Protein AF-A0A3D8RHS1-F1 (afdb_monomer_lite)

pLDDT: mean 79.88, std 16.19, range [34.06, 96.88]

Sequence (192 aa):
MELNKHQKLLYRKAIADPSSITPSERSQILDRLPLEEEDRLCRAKVGLSKQDLIAKTIASPNELSEDEVHIIRHGAASDRSDRVAYGLRLQKSIAFLNMPDTDRSLLRRAQQSIQSVSELQAQSLVEEPLEASIRKREQRHAIIQEAITSPCPRWLQELLDAKQPWWGFVCFCAVYTKTEVSLASFSPYPGY

Radius of gyration: 22.7 Å; chains: 1; bounding box: 62×39×60 Å

Foldseek 3Di:
DEDDPVRLVLLVCLLVPVPPQDQVSLCVLVVHDRQVVLQVLCCVPPVGGPVVLLVCCLVPVPPDDPLSLCCLQPTSPQDPPPPVSVVVVVVVVVVLVVYDPVRNVSSVSSNVSNDDPSSVSSNVSSPDDVVVVVVVVVVVVVVVVCVVPDDDPVVVVVVVVVPDPDDDDDDDDPDDDVDDDDDDDDDDDDDD

Structure (mmCIF, N/CA/C/O backbone):
data_AF-A0A3D8RHS1-F1
#
_entry.id   AF-A0A3D8RHS1-F1
#
loop_
_atom_site.group_PDB
_atom_site.id
_atom_site.type_symbol
_atom_site.label_atom_id
_atom_site.label_alt_id
_atom_site.label_comp_id
_atom_site.label_asym_id
_atom_site.label_entity_id
_atom_site.label_seq_id
_atom_site.pdbx_PDB_ins_code
_atom_site.Cartn_x
_atom_site.Cartn_y
_atom_site.Cartn_z
_atom_site.occupancy
_atom_site.B_iso_or_equiv
_atom_site.auth_seq_id
_atom_site.auth_comp_id
_atom_site.auth_asym_id
_atom_site.auth_atom_id
_atom_site.pdbx_PDB_model_num
ATOM 1 N N . MET A 1 1 ? -15.255 -13.460 -5.025 1.00 67.00 1 MET A N 1
ATOM 2 C CA . MET A 1 1 ? -14.731 -13.965 -3.733 1.00 67.00 1 MET A CA 1
ATOM 3 C C . MET A 1 1 ? -15.547 -13.317 -2.632 1.00 67.00 1 MET A C 1
ATOM 5 O O . MET A 1 1 ? -15.643 -12.099 -2.634 1.00 67.00 1 MET A O 1
ATOM 9 N N . GLU A 1 2 ? -16.166 -14.091 -1.746 1.00 81.62 2 GLU A N 1
ATOM 10 C CA . GLU A 1 2 ? -16.956 -13.551 -0.630 1.00 81.62 2 GLU A CA 1
ATOM 11 C C . GLU A 1 2 ? -16.141 -13.556 0.663 1.00 81.62 2 GLU A C 1
ATOM 13 O O . GLU A 1 2 ? -15.267 -14.407 0.845 1.00 81.62 2 GLU A O 1
ATOM 18 N N . LEU A 1 3 ? -16.425 -12.619 1.568 1.00 86.19 3 LEU A N 1
ATOM 19 C CA . LEU A 1 3 ? -15.801 -12.618 2.887 1.00 86.19 3 LEU A CA 1
ATOM 20 C C . LEU A 1 3 ? -16.326 -13.797 3.710 1.00 86.19 3 LEU A C 1
ATOM 22 O O . LEU A 1 3 ? -17.530 -14.062 3.770 1.00 86.19 3 LEU A O 1
ATOM 26 N N . ASN A 1 4 ? -15.427 -14.482 4.408 1.00 91.12 4 ASN A N 1
ATOM 27 C CA . ASN A 1 4 ? -15.828 -15.547 5.316 1.00 91.12 4 ASN A CA 1
ATOM 28 C C . ASN A 1 4 ? -16.502 -14.974 6.585 1.00 91.12 4 ASN A C 1
ATOM 30 O O . ASN A 1 4 ? -16.429 -13.778 6.883 1.00 91.12 4 ASN A O 1
ATOM 34 N N . LYS A 1 5 ? -17.173 -15.837 7.362 1.00 92.75 5 LYS A N 1
ATOM 35 C CA . LYS A 1 5 ? -17.911 -15.416 8.570 1.00 92.75 5 LYS A CA 1
ATOM 36 C C . LYS A 1 5 ? -17.020 -14.696 9.590 1.00 92.75 5 LYS A C 1
ATOM 38 O O . LYS A 1 5 ? -17.457 -13.712 10.179 1.00 92.75 5 LYS A O 1
ATOM 43 N N . HIS A 1 6 ? -15.781 -15.155 9.763 1.00 92.81 6 HIS A N 1
ATOM 44 C CA . HIS A 1 6 ? -14.829 -14.561 10.701 1.00 92.81 6 HIS A CA 1
ATOM 45 C C . HIS A 1 6 ? -14.412 -13.146 10.272 1.00 92.81 6 HIS A C 1
ATOM 47 O O . HIS A 1 6 ? -14.438 -12.224 11.080 1.00 92.81 6 HIS A O 1
ATOM 53 N N . GLN A 1 7 ? -14.107 -12.943 8.988 1.00 92.31 7 GLN A N 1
ATOM 54 C CA . GLN A 1 7 ? -13.786 -11.634 8.414 1.00 92.31 7 GLN A CA 1
ATOM 55 C C . GLN A 1 7 ? -14.956 -10.660 8.572 1.00 92.31 7 GLN A C 1
ATOM 57 O O . GLN A 1 7 ? -14.764 -9.532 9.014 1.00 92.31 7 GLN A O 1
ATOM 62 N N . LYS A 1 8 ? -16.188 -11.109 8.295 1.00 93.94 8 LYS A N 1
ATOM 63 C CA . LYS A 1 8 ? -17.392 -10.282 8.476 1.00 93.94 8 LYS A CA 1
ATOM 64 C C . LYS A 1 8 ? -17.593 -9.859 9.932 1.00 93.94 8 LYS A C 1
ATOM 66 O O . LYS A 1 8 ? -17.978 -8.718 10.177 1.00 93.94 8 LYS A O 1
ATOM 71 N N . LEU A 1 9 ? -17.347 -10.756 10.890 1.00 95.19 9 LEU A N 1
ATOM 72 C CA . LEU A 1 9 ? -17.422 -10.440 12.320 1.00 95.19 9 LEU A CA 1
ATOM 73 C C . LEU A 1 9 ? -16.349 -9.431 12.727 1.00 95.19 9 LEU A C 1
ATOM 75 O O . LEU A 1 9 ? -16.678 -8.430 13.358 1.00 95.19 9 LEU A O 1
ATOM 79 N N . LEU A 1 10 ? -15.104 -9.648 12.303 1.00 95.81 10 LEU A N 1
ATOM 80 C CA . LEU A 1 10 ? -13.994 -8.743 12.583 1.00 95.81 10 LEU A CA 1
ATOM 81 C C . LEU A 1 10 ? -14.250 -7.334 12.028 1.00 95.81 10 LEU A C 1
ATOM 83 O O . LEU A 1 10 ? -14.060 -6.345 12.730 1.00 95.81 10 LEU A O 1
ATOM 87 N N . TYR A 1 11 ? -14.747 -7.226 10.796 1.00 96.06 11 TYR A N 1
ATOM 88 C CA . TYR A 1 11 ? -15.046 -5.930 10.182 1.00 96.06 11 TYR A CA 1
ATOM 89 C C . TYR A 1 11 ? -16.210 -5.219 10.872 1.00 96.06 11 TYR A C 1
ATOM 91 O O . TYR A 1 11 ? -16.159 -4.011 11.076 1.00 96.06 11 TYR A O 1
ATOM 99 N N . ARG A 1 12 ? -17.242 -5.955 11.300 1.00 96.56 12 ARG A N 1
ATOM 100 C CA . ARG A 1 12 ? -18.329 -5.378 12.104 1.00 96.56 12 ARG A CA 1
ATOM 101 C C . ARG A 1 12 ? -17.846 -4.908 13.473 1.00 96.56 12 ARG A C 1
ATOM 103 O O . ARG A 1 12 ? -18.247 -3.826 13.886 1.00 96.56 12 ARG A O 1
ATOM 110 N N . LYS A 1 13 ? -16.973 -5.676 14.136 1.00 96.50 13 LYS A N 1
ATOM 111 C CA . LYS A 1 13 ? -16.324 -5.279 15.396 1.00 96.50 13 LYS A CA 1
ATOM 112 C C . LYS A 1 13 ? -15.563 -3.966 15.212 1.00 96.50 13 LYS A C 1
ATOM 114 O O . LYS A 1 13 ? -15.793 -3.033 15.966 1.00 96.50 13 LYS A O 1
ATOM 119 N N . ALA A 1 14 ? -14.751 -3.867 14.160 1.00 96.31 14 ALA A N 1
ATOM 120 C CA . ALA A 1 14 ? -13.962 -2.674 13.859 1.00 96.31 14 ALA A CA 1
ATOM 121 C C . ALA A 1 14 ? -14.812 -1.424 13.599 1.00 96.31 14 ALA A C 1
ATOM 123 O O . ALA A 1 14 ? -14.396 -0.325 13.937 1.00 96.31 14 ALA A O 1
ATOM 124 N N . ILE A 1 15 ? -16.001 -1.590 13.015 1.00 96.31 15 ILE A N 1
ATOM 125 C CA . ILE A 1 15 ? -16.945 -0.488 12.790 1.00 96.31 15 ILE A CA 1
ATOM 126 C C . ILE A 1 15 ? -17.657 -0.085 14.088 1.00 96.31 15 ILE A C 1
ATOM 128 O O . ILE A 1 15 ? -17.894 1.099 14.305 1.00 96.31 15 ILE A O 1
ATOM 132 N N . ALA A 1 16 ? -18.050 -1.059 14.913 1.00 96.88 16 ALA A N 1
ATOM 133 C CA . ALA A 1 16 ? -18.836 -0.817 16.120 1.00 96.88 16 ALA A CA 1
ATOM 134 C C . ALA A 1 16 ? -17.994 -0.250 17.270 1.00 96.88 16 ALA A C 1
ATOM 136 O O . ALA A 1 16 ? -18.446 0.653 17.968 1.00 96.88 16 ALA A O 1
ATOM 137 N N . ASP A 1 17 ? -16.785 -0.777 17.454 1.00 95.75 17 ASP A N 1
ATOM 138 C CA . ASP A 1 17 ? -15.854 -0.354 18.496 1.00 95.75 17 ASP A CA 1
ATOM 139 C C . ASP A 1 17 ? -14.405 -0.442 17.981 1.00 95.75 17 ASP A C 1
ATOM 141 O O . ASP A 1 17 ? -13.715 -1.446 18.207 1.00 95.75 17 ASP A O 1
ATOM 145 N N . PRO A 1 18 ? -13.927 0.600 17.274 1.00 93.31 18 PRO A N 1
ATOM 146 C CA . PRO A 1 18 ? -12.571 0.634 16.730 1.00 93.31 18 PRO A CA 1
ATOM 147 C C . PRO A 1 18 ? -11.484 0.509 17.804 1.00 93.31 18 PRO A C 1
ATOM 149 O O . PRO A 1 18 ? -10.419 -0.042 17.536 1.00 93.31 18 PRO A O 1
ATOM 152 N N . SER A 1 19 ? -11.752 0.985 19.024 1.00 92.31 19 SER A N 1
ATOM 153 C CA . SER A 1 19 ? -10.804 0.962 20.143 1.00 92.31 19 SER A CA 1
ATOM 154 C C . SER A 1 19 ? -10.577 -0.450 20.696 1.00 92.31 19 SER A C 1
ATOM 156 O O . SER A 1 19 ? -9.534 -0.714 21.288 1.00 92.31 19 SER A O 1
ATOM 158 N N . SER A 1 20 ? -11.519 -1.374 20.473 1.00 93.69 20 SER A N 1
ATOM 159 C CA . SER A 1 20 ? -11.394 -2.792 20.856 1.00 93.69 20 SER A CA 1
ATOM 160 C C . SER A 1 20 ? -10.534 -3.637 19.907 1.00 93.69 20 SER A C 1
ATOM 162 O O . SER A 1 20 ? -10.339 -4.838 20.140 1.00 93.69 20 SER A O 1
ATOM 164 N N . ILE A 1 21 ? -10.070 -3.050 18.801 1.00 95.69 21 ILE A N 1
ATOM 165 C CA . ILE A 1 21 ? -9.275 -3.739 17.787 1.00 95.69 21 ILE A CA 1
ATOM 166 C C . ILE A 1 21 ? -7.818 -3.817 18.233 1.00 95.69 21 ILE A C 1
ATOM 168 O O . ILE A 1 21 ? -7.148 -2.812 18.460 1.00 95.69 21 ILE A O 1
ATOM 172 N N . THR A 1 22 ? -7.307 -5.041 18.316 1.00 93.69 22 THR A N 1
ATOM 173 C CA . THR A 1 22 ? -5.902 -5.300 18.639 1.00 93.69 22 THR A CA 1
ATOM 174 C C . THR A 1 22 ? -4.978 -4.918 17.473 1.00 93.69 22 THR A C 1
ATOM 176 O O . THR A 1 22 ? -5.409 -4.895 16.317 1.00 93.69 22 THR A O 1
ATOM 179 N N . PRO A 1 23 ? -3.673 -4.683 17.711 1.00 90.69 23 PRO A N 1
ATOM 180 C CA . PRO A 1 23 ? -2.721 -4.394 16.633 1.00 90.69 23 PRO A CA 1
ATOM 181 C C . PRO A 1 23 ? -2.651 -5.481 15.544 1.00 90.69 23 PRO A C 1
ATOM 183 O O . PRO A 1 23 ? -2.508 -5.173 14.359 1.00 90.69 23 PRO A O 1
ATOM 186 N N . SER A 1 24 ? -2.801 -6.755 15.924 1.00 90.06 24 SER A N 1
ATOM 187 C CA . SER A 1 24 ? -2.825 -7.879 14.977 1.00 90.06 24 SER A CA 1
ATOM 188 C C . SER A 1 24 ? -4.090 -7.865 14.113 1.00 90.06 24 SER A C 1
ATOM 190 O O . SER A 1 24 ? -4.005 -7.941 12.887 1.00 90.06 24 SER A O 1
ATOM 192 N N . GLU A 1 25 ? -5.257 -7.659 14.731 1.00 93.38 25 GLU A N 1
ATOM 193 C CA . GLU A 1 25 ? -6.528 -7.488 14.020 1.00 93.38 25 GLU A CA 1
ATOM 194 C C . GLU A 1 25 ? -6.496 -6.269 13.086 1.00 93.38 25 GLU A C 1
ATOM 196 O O . GLU A 1 25 ? -6.922 -6.365 11.937 1.00 93.38 25 GLU A O 1
ATOM 201 N N . ARG A 1 26 ? -5.933 -5.137 13.536 1.00 92.88 26 ARG A N 1
ATOM 202 C CA . ARG A 1 26 ? -5.733 -3.931 12.715 1.00 92.88 26 ARG A CA 1
ATOM 203 C C . ARG A 1 26 ? -4.919 -4.260 11.465 1.00 92.88 26 ARG A C 1
ATOM 205 O O . ARG A 1 26 ? -5.327 -3.913 10.359 1.00 92.88 26 ARG A O 1
ATOM 212 N N . SER A 1 27 ? -3.799 -4.958 11.639 1.00 90.31 27 SER A N 1
ATOM 213 C CA . SER A 1 27 ? -2.920 -5.374 10.540 1.00 90.31 27 SER A CA 1
ATOM 214 C C . SER A 1 27 ? -3.660 -6.286 9.554 1.00 90.31 27 SER A C 1
ATOM 216 O O . SER A 1 27 ? -3.571 -6.089 8.344 1.00 90.31 27 SER A O 1
ATOM 218 N N . GLN A 1 28 ? -4.485 -7.211 10.056 1.00 90.56 28 GLN A N 1
ATOM 219 C CA . GLN A 1 28 ? -5.318 -8.089 9.232 1.00 90.56 28 GLN A CA 1
ATOM 220 C C . GLN A 1 28 ? -6.396 -7.329 8.440 1.00 90.56 28 GLN A C 1
ATOM 222 O O . GLN A 1 28 ? -6.639 -7.649 7.278 1.00 90.56 28 GLN A O 1
ATOM 227 N N . ILE A 1 29 ? -7.052 -6.332 9.041 1.00 91.75 29 ILE A N 1
ATOM 228 C CA . ILE A 1 29 ? -8.089 -5.523 8.374 1.00 91.75 29 ILE A CA 1
ATOM 229 C C . ILE A 1 29 ? -7.476 -4.631 7.284 1.00 91.75 29 ILE A C 1
ATOM 231 O O . ILE A 1 29 ? -8.051 -4.478 6.204 1.00 91.75 29 ILE A O 1
ATOM 235 N N . LEU A 1 30 ? -6.306 -4.048 7.555 1.00 89.00 30 LEU A N 1
ATOM 236 C CA . LEU A 1 30 ? -5.594 -3.188 6.606 1.00 89.00 30 LEU A CA 1
ATOM 237 C C . LEU A 1 30 ? -4.792 -3.974 5.559 1.00 89.00 30 LEU A C 1
ATOM 239 O O . LEU A 1 30 ? -4.278 -3.362 4.625 1.00 89.00 30 LEU A O 1
ATOM 243 N N . ASP A 1 31 ? -4.688 -5.300 5.708 1.00 87.06 31 ASP A N 1
ATOM 244 C CA . ASP A 1 31 ? -3.800 -6.164 4.918 1.00 87.06 31 ASP A CA 1
ATOM 245 C C . ASP A 1 31 ? -2.346 -5.646 4.926 1.00 87.06 31 ASP A C 1
ATOM 247 O O . ASP A 1 31 ? -1.682 -5.544 3.894 1.00 87.06 31 ASP A O 1
ATOM 251 N N . ARG A 1 32 ? -1.867 -5.257 6.116 1.00 86.38 32 ARG A N 1
ATOM 252 C CA . ARG A 1 32 ? -0.518 -4.727 6.362 1.00 86.38 32 ARG A CA 1
ATOM 253 C C . ARG A 1 32 ? 0.283 -5.659 7.264 1.00 86.38 32 ARG A C 1
ATOM 255 O O . ARG A 1 32 ? -0.270 -6.504 7.966 1.00 86.38 32 ARG A O 1
ATOM 262 N N . LEU A 1 33 ? 1.603 -5.488 7.235 1.00 86.44 33 LEU A N 1
ATOM 263 C CA . LEU A 1 33 ? 2.485 -6.131 8.204 1.00 86.44 33 LEU A CA 1
ATOM 264 C C . LEU A 1 33 ? 2.272 -5.535 9.605 1.00 86.44 33 LEU A C 1
ATOM 266 O O . LEU A 1 33 ? 1.770 -4.413 9.718 1.00 86.44 33 LEU A O 1
ATOM 270 N N . PRO A 1 34 ? 2.673 -6.263 10.663 1.00 87.62 34 PRO A N 1
ATOM 271 C CA . PRO A 1 34 ? 2.779 -5.697 12.001 1.00 87.62 34 PRO A CA 1
ATOM 272 C C . PRO A 1 34 ? 3.584 -4.396 11.991 1.00 87.62 34 PRO A C 1
ATOM 274 O O . PRO A 1 34 ? 4.510 -4.240 11.192 1.00 87.62 34 PRO A O 1
ATOM 277 N N . LEU A 1 35 ? 3.232 -3.474 12.887 1.00 85.56 35 LEU A N 1
ATOM 278 C CA . LEU A 1 35 ? 3.765 -2.114 12.879 1.00 85.56 35 LEU A CA 1
ATOM 279 C C . LEU A 1 35 ? 5.294 -2.085 12.959 1.00 85.56 35 LEU A C 1
ATOM 281 O O . LEU A 1 35 ? 5.905 -1.348 12.192 1.00 85.56 35 LEU A O 1
ATOM 285 N N . GLU A 1 36 ? 5.911 -2.896 13.827 1.00 87.62 36 GLU A N 1
ATOM 286 C CA . GLU A 1 36 ? 7.371 -2.910 13.980 1.00 87.62 36 GLU A CA 1
ATOM 287 C C . GLU A 1 36 ? 8.078 -3.336 12.687 1.00 87.62 36 GLU A C 1
ATOM 289 O O . GLU A 1 36 ? 9.108 -2.777 12.310 1.00 87.62 36 GLU A O 1
ATOM 294 N N . GLU A 1 37 ? 7.503 -4.312 11.987 1.00 89.31 37 GLU A N 1
ATOM 295 C CA . GLU A 1 37 ? 8.054 -4.837 10.744 1.00 89.31 37 GLU A CA 1
ATOM 296 C C . GLU A 1 37 ? 7.838 -3.863 9.577 1.00 89.31 37 GLU A C 1
ATOM 298 O O . GLU A 1 37 ? 8.748 -3.631 8.780 1.00 89.31 37 GLU A O 1
ATOM 303 N N . GLU A 1 38 ? 6.659 -3.237 9.494 1.00 88.81 38 GLU A N 1
ATOM 304 C CA . GLU A 1 38 ? 6.386 -2.205 8.490 1.00 88.81 38 GLU A CA 1
ATOM 305 C C . GLU A 1 38 ? 7.311 -0.994 8.683 1.00 88.81 38 GLU A C 1
ATOM 307 O O . GLU A 1 38 ? 7.888 -0.514 7.708 1.00 88.81 38 GLU A O 1
ATOM 312 N N . ASP A 1 39 ? 7.537 -0.554 9.924 1.00 92.81 39 ASP A N 1
ATOM 313 C CA . ASP A 1 39 ? 8.471 0.529 10.247 1.00 92.81 39 ASP A CA 1
ATOM 314 C C . ASP A 1 39 ? 9.916 0.185 9.892 1.00 92.81 39 ASP A C 1
ATOM 316 O O . ASP A 1 39 ? 10.637 1.025 9.345 1.00 92.81 39 ASP A O 1
ATOM 320 N N . ARG A 1 40 ? 10.351 -1.048 10.176 1.00 93.62 40 ARG A N 1
ATOM 321 C CA . ARG A 1 40 ? 11.684 -1.531 9.800 1.00 93.62 40 ARG A CA 1
ATOM 322 C C . ARG A 1 40 ? 11.889 -1.445 8.290 1.00 93.62 40 ARG A C 1
ATOM 324 O O . ARG A 1 40 ? 12.918 -0.940 7.840 1.00 93.62 40 ARG A O 1
ATOM 331 N N . LEU A 1 41 ? 10.908 -1.900 7.512 1.00 91.38 41 LEU A N 1
ATOM 332 C CA . LEU A 1 41 ? 10.962 -1.857 6.051 1.00 91.38 41 LEU A CA 1
ATOM 333 C C . LEU A 1 41 ? 10.874 -0.428 5.502 1.00 91.38 41 LEU A C 1
ATOM 335 O O . LEU A 1 41 ? 11.588 -0.114 4.551 1.00 91.38 41 LEU A O 1
ATOM 339 N N . CYS A 1 42 ? 10.060 0.450 6.099 1.00 92.31 42 CYS A N 1
ATOM 340 C CA . CYS A 1 42 ? 10.031 1.874 5.752 1.00 92.31 42 CYS A CA 1
ATOM 341 C C . CYS A 1 42 ? 11.423 2.498 5.910 1.00 92.31 42 CYS A C 1
ATOM 343 O O . CYS A 1 42 ? 11.941 3.092 4.964 1.00 92.31 42 CYS A O 1
ATOM 345 N N . ARG A 1 43 ? 12.079 2.285 7.058 1.00 95.00 43 ARG A N 1
ATOM 346 C CA . ARG A 1 43 ? 13.425 2.822 7.305 1.00 95.00 43 ARG A CA 1
ATOM 347 C C . ARG A 1 43 ? 14.450 2.255 6.332 1.00 95.00 43 ARG A C 1
ATOM 349 O O . ARG A 1 43 ? 15.282 3.003 5.836 1.00 95.00 43 ARG A O 1
ATOM 356 N N . ALA A 1 44 ? 14.370 0.962 6.028 1.00 92.50 44 ALA A N 1
ATOM 357 C CA . ALA A 1 44 ? 15.275 0.328 5.077 1.00 92.50 44 ALA A CA 1
ATOM 358 C C . ALA A 1 44 ? 15.119 0.877 3.646 1.00 92.50 44 ALA A C 1
ATOM 360 O O . ALA A 1 44 ? 16.115 1.015 2.943 1.00 92.50 44 ALA A O 1
ATOM 361 N N . LYS A 1 45 ? 13.888 1.191 3.214 1.00 90.75 45 LYS A N 1
ATOM 362 C CA . LYS A 1 45 ? 13.598 1.640 1.842 1.00 90.75 45 LYS A CA 1
ATOM 363 C C . LYS A 1 45 ? 13.751 3.146 1.638 1.00 90.75 45 LYS A C 1
ATOM 365 O O . LYS A 1 45 ? 14.286 3.560 0.619 1.00 90.75 45 LYS A O 1
ATOM 370 N N . VAL A 1 46 ? 13.258 3.958 2.574 1.00 93.06 46 VAL A N 1
ATOM 371 C CA . VAL A 1 46 ? 13.172 5.424 2.417 1.00 93.06 46 VAL A CA 1
ATOM 372 C C . VAL A 1 46 ? 13.854 6.202 3.543 1.00 93.06 46 VAL A C 1
ATOM 374 O O . VAL A 1 46 ? 13.825 7.427 3.546 1.00 93.06 46 VAL A O 1
ATOM 377 N N . GLY A 1 47 ? 14.467 5.520 4.516 1.00 94.50 47 GLY A N 1
ATOM 378 C CA . GLY A 1 47 ? 15.176 6.166 5.627 1.00 94.50 47 GLY A CA 1
ATOM 379 C C . GLY A 1 47 ? 14.275 6.779 6.705 1.00 94.50 47 GLY A C 1
ATOM 380 O O . GLY A 1 47 ? 14.789 7.332 7.672 1.00 94.50 47 GLY A O 1
ATOM 381 N N . LEU A 1 48 ? 12.950 6.666 6.575 1.00 95.12 48 LEU A N 1
ATOM 382 C CA . LEU A 1 48 ? 11.961 7.254 7.485 1.00 95.12 48 LEU A CA 1
ATOM 383 C C . LEU A 1 48 ? 11.137 6.171 8.188 1.00 95.12 48 LEU A C 1
ATOM 385 O O . LEU A 1 48 ? 10.909 5.096 7.631 1.00 95.12 48 LEU A O 1
ATOM 389 N N . SER A 1 49 ? 10.659 6.451 9.404 1.00 95.00 49 SER A N 1
ATOM 390 C CA . SER A 1 49 ? 9.599 5.634 10.010 1.00 95.00 49 SER A CA 1
ATOM 391 C C . SER A 1 49 ? 8.274 5.835 9.264 1.00 95.00 49 SER A C 1
ATOM 393 O O . SER A 1 49 ? 8.110 6.808 8.522 1.00 95.00 49 SER A O 1
ATOM 395 N N . LYS A 1 50 ? 7.288 4.951 9.463 1.00 92.75 50 LYS A N 1
ATOM 396 C CA . LYS A 1 50 ? 5.963 5.126 8.853 1.00 92.75 50 LYS A CA 1
ATOM 397 C C . LYS A 1 50 ? 5.297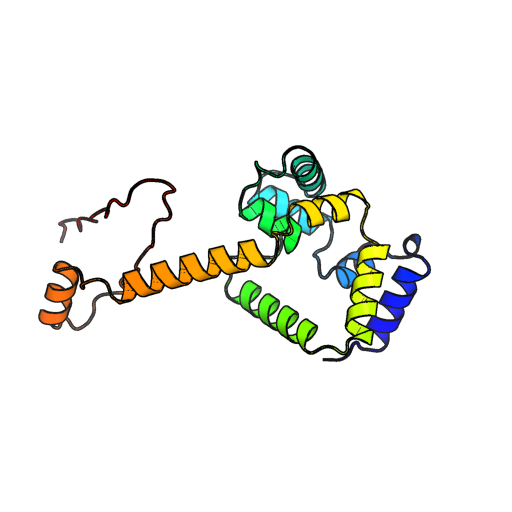 6.421 9.320 1.00 92.75 50 LYS A C 1
ATOM 399 O O . LYS A 1 50 ? 4.664 7.096 8.513 1.00 92.75 50 LYS A O 1
ATOM 404 N N . GLN A 1 51 ? 5.442 6.777 10.598 1.00 94.00 51 GLN A N 1
ATOM 405 C CA . GLN A 1 51 ? 4.869 8.015 11.133 1.00 94.00 51 GLN A CA 1
ATOM 406 C C . GLN A 1 51 ? 5.539 9.260 10.548 1.00 94.00 51 GLN A C 1
ATOM 408 O O . GLN A 1 51 ? 4.835 10.182 10.139 1.00 94.00 51 GLN A O 1
ATOM 413 N N . ASP A 1 52 ? 6.867 9.262 10.424 1.00 95.75 52 ASP A N 1
ATOM 414 C CA . ASP A 1 52 ? 7.595 10.381 9.813 1.00 95.75 52 ASP A CA 1
ATOM 415 C C . ASP A 1 52 ? 7.254 10.522 8.329 1.00 95.75 52 ASP A C 1
ATOM 417 O O . ASP A 1 52 ? 7.093 11.631 7.826 1.00 95.75 52 ASP A O 1
ATOM 421 N N . LEU A 1 53 ? 7.074 9.399 7.628 1.00 94.88 53 LEU A N 1
ATOM 422 C CA . LEU A 1 53 ? 6.639 9.394 6.237 1.00 94.88 53 LEU A CA 1
ATOM 423 C C . LEU A 1 53 ? 5.231 9.988 6.081 1.00 94.88 53 LEU A C 1
ATOM 425 O O . LEU A 1 53 ? 4.999 10.792 5.179 1.00 94.88 53 LEU A O 1
ATOM 429 N N . ILE A 1 54 ? 4.297 9.646 6.974 1.00 94.62 54 ILE A N 1
ATOM 430 C CA . ILE A 1 54 ? 2.955 10.250 7.016 1.00 94.62 54 ILE A CA 1
ATOM 431 C C . ILE A 1 54 ? 3.057 11.759 7.273 1.00 94.62 54 ILE A C 1
ATOM 433 O O . ILE A 1 54 ? 2.430 12.542 6.561 1.00 94.62 54 ILE A O 1
ATOM 437 N N . ALA A 1 55 ? 3.873 12.184 8.240 1.00 96.19 55 ALA A N 1
ATOM 438 C CA . ALA A 1 55 ? 4.073 13.600 8.541 1.00 96.19 55 ALA A CA 1
ATOM 439 C C . ALA A 1 55 ? 4.671 14.362 7.344 1.00 96.19 55 ALA A C 1
ATOM 441 O O . ALA A 1 55 ? 4.148 15.409 6.963 1.00 96.19 55 ALA A O 1
ATOM 442 N N . LYS A 1 56 ? 5.699 13.800 6.692 1.00 95.44 56 LYS A N 1
ATOM 443 C CA . LYS A 1 56 ? 6.303 14.345 5.465 1.00 95.44 56 LYS A CA 1
ATOM 444 C C . LYS A 1 56 ? 5.276 14.476 4.343 1.00 95.44 56 LYS A C 1
ATOM 446 O O . LYS A 1 56 ? 5.235 15.498 3.672 1.00 95.44 56 LYS A O 1
ATOM 451 N N . THR A 1 57 ? 4.429 13.466 4.166 1.00 94.25 57 THR A N 1
ATOM 452 C CA . THR A 1 57 ? 3.370 13.454 3.143 1.00 94.25 57 THR A CA 1
ATOM 453 C C . THR A 1 57 ? 2.389 14.597 3.328 1.00 94.25 57 THR A C 1
ATOM 455 O O . THR A 1 57 ? 1.999 15.237 2.357 1.00 94.25 57 THR A O 1
ATOM 458 N N . ILE A 1 58 ? 2.001 14.865 4.574 1.00 94.56 58 ILE A N 1
ATOM 459 C CA . ILE A 1 58 ? 1.082 15.955 4.905 1.00 94.56 58 ILE A CA 1
ATOM 460 C C . ILE A 1 58 ? 1.762 17.317 4.720 1.00 94.56 58 ILE A C 1
ATOM 462 O O . ILE A 1 58 ? 1.129 18.244 4.222 1.00 94.56 58 ILE A O 1
ATOM 466 N N . ALA A 1 59 ? 3.035 17.441 5.104 1.00 95.00 59 ALA A N 1
ATOM 467 C CA . ALA A 1 59 ? 3.777 18.697 5.025 1.00 95.00 59 ALA A CA 1
ATOM 468 C C . ALA A 1 59 ? 4.153 19.087 3.583 1.00 95.00 59 ALA A C 1
ATOM 470 O O . ALA A 1 59 ? 3.967 20.238 3.193 1.00 95.00 59 ALA A O 1
ATOM 471 N N . SER A 1 60 ? 4.648 18.129 2.796 1.00 91.94 60 SER A N 1
ATOM 472 C CA . SER A 1 60 ? 5.229 18.357 1.467 1.00 91.94 60 SER A CA 1
ATOM 473 C C . SER A 1 60 ? 4.834 17.249 0.473 1.00 91.94 60 SER A C 1
ATOM 475 O O . SER A 1 60 ? 5.693 16.488 0.018 1.00 91.94 60 SER A O 1
ATOM 477 N N . PRO A 1 61 ? 3.551 17.137 0.074 1.00 87.62 61 PRO A N 1
ATOM 478 C CA . PRO A 1 61 ? 3.078 16.043 -0.786 1.00 87.62 61 PRO A CA 1
ATOM 479 C C . PRO A 1 61 ? 3.742 16.007 -2.174 1.00 87.62 61 PRO A C 1
ATOM 481 O O . PRO A 1 61 ? 3.876 14.941 -2.770 1.00 87.62 61 PRO A O 1
ATOM 484 N N . ASN A 1 62 ? 4.206 17.153 -2.682 1.00 85.88 62 ASN A N 1
ATOM 485 C CA . ASN A 1 62 ? 4.854 17.259 -3.996 1.00 85.88 62 ASN A CA 1
ATOM 486 C C . ASN A 1 62 ? 6.337 16.839 -3.995 1.00 85.88 62 ASN A C 1
ATOM 488 O O . ASN A 1 62 ? 6.933 16.710 -5.062 1.00 85.88 62 ASN A O 1
ATOM 492 N N . GLU A 1 63 ? 6.935 16.644 -2.818 1.00 89.19 63 GLU A N 1
ATOM 493 C CA . GLU A 1 63 ? 8.348 16.269 -2.647 1.00 89.19 63 GLU A CA 1
ATOM 494 C C . GLU A 1 63 ? 8.526 14.766 -2.383 1.00 89.19 63 GLU A C 1
ATOM 496 O O . GLU A 1 63 ? 9.611 14.308 -2.018 1.00 89.19 63 GLU A O 1
ATOM 501 N N . LEU A 1 64 ? 7.452 13.989 -2.541 1.00 88.00 64 LEU A N 1
ATOM 502 C CA . LEU A 1 64 ? 7.474 12.551 -2.324 1.00 88.00 64 LEU A CA 1
ATOM 503 C C . LEU A 1 64 ? 8.098 11.827 -3.516 1.00 88.00 64 LEU A C 1
ATOM 505 O O . LEU A 1 64 ? 7.742 12.052 -4.675 1.00 88.00 64 LEU A O 1
ATOM 509 N N . SER A 1 65 ? 9.000 10.898 -3.222 1.00 89.06 65 SER A N 1
ATOM 510 C CA . SER A 1 65 ? 9.516 9.960 -4.214 1.00 89.06 65 SER A CA 1
ATOM 511 C C . SER A 1 65 ? 8.446 8.939 -4.626 1.00 89.06 65 SER A C 1
ATOM 513 O O . SER A 1 65 ? 7.447 8.720 -3.932 1.00 89.06 65 SER A O 1
ATOM 515 N N . GLU A 1 66 ? 8.655 8.255 -5.757 1.00 84.56 66 GLU A N 1
ATOM 516 C CA . GLU A 1 66 ? 7.722 7.206 -6.190 1.00 84.56 66 GLU A CA 1
ATOM 517 C C . GLU A 1 66 ? 7.622 6.041 -5.189 1.00 84.56 66 GLU A C 1
ATOM 519 O O . GLU A 1 66 ? 6.560 5.411 -5.099 1.00 84.56 66 GLU A O 1
ATOM 524 N N . ASP A 1 67 ? 8.700 5.761 -4.453 1.00 87.00 67 ASP A N 1
ATOM 525 C CA . ASP A 1 67 ? 8.748 4.713 -3.433 1.00 87.00 67 ASP A CA 1
ATOM 526 C C . ASP A 1 67 ? 8.005 5.137 -2.169 1.00 87.00 67 ASP A C 1
ATOM 528 O O . ASP A 1 67 ? 7.212 4.362 -1.638 1.00 87.00 67 ASP A O 1
ATOM 532 N N . GLU A 1 68 ? 8.153 6.391 -1.743 1.00 90.44 68 GLU A N 1
ATOM 533 C CA . GLU A 1 68 ? 7.380 6.970 -0.639 1.00 90.44 68 GLU A CA 1
ATOM 534 C C . GLU A 1 68 ? 5.874 6.903 -0.928 1.00 90.44 68 GLU A C 1
ATOM 536 O O . GLU A 1 68 ? 5.106 6.338 -0.145 1.00 90.44 68 GLU A O 1
ATOM 541 N N . VAL A 1 69 ? 5.464 7.359 -2.116 1.00 88.88 69 VAL A N 1
ATOM 542 C CA . VAL A 1 69 ? 4.087 7.234 -2.623 1.00 88.88 69 VAL A CA 1
ATOM 543 C C . VAL A 1 69 ? 3.619 5.775 -2.629 1.00 88.88 69 VAL A C 1
ATOM 545 O O . VAL A 1 69 ? 2.485 5.467 -2.250 1.00 88.88 69 VAL A O 1
ATOM 548 N N . HIS A 1 70 ? 4.484 4.849 -3.052 1.00 86.12 70 HIS A N 1
ATOM 549 C CA . HIS A 1 70 ? 4.153 3.428 -3.096 1.00 86.12 70 HIS A CA 1
ATOM 550 C C . HIS A 1 70 ? 3.907 2.843 -1.705 1.00 86.12 70 HIS A C 1
ATOM 552 O O . HIS A 1 70 ? 2.925 2.123 -1.516 1.00 86.12 70 HIS A O 1
ATOM 558 N N . ILE A 1 71 ? 4.771 3.162 -0.742 1.00 89.12 71 ILE A N 1
ATOM 559 C CA . ILE A 1 71 ? 4.692 2.678 0.637 1.00 89.12 71 ILE A CA 1
ATOM 560 C C . ILE A 1 71 ? 3.424 3.202 1.318 1.00 89.12 71 ILE A C 1
ATOM 562 O O . ILE A 1 71 ? 2.722 2.436 1.979 1.00 89.12 71 ILE A O 1
ATOM 566 N N . ILE A 1 72 ? 3.056 4.465 1.103 1.00 89.75 72 ILE A N 1
ATOM 567 C CA . ILE A 1 72 ? 1.817 5.032 1.660 1.00 89.75 72 ILE A CA 1
ATOM 568 C C . ILE A 1 72 ? 0.599 4.279 1.108 1.00 89.75 72 ILE A C 1
ATOM 570 O O . ILE A 1 72 ? -0.244 3.783 1.867 1.00 89.75 72 ILE A O 1
ATOM 574 N N . ARG A 1 73 ? 0.548 4.090 -0.217 1.00 85.81 73 ARG A N 1
ATOM 575 C CA . ARG A 1 73 ? -0.592 3.465 -0.904 1.00 85.81 73 ARG A CA 1
ATOM 576 C C . ARG A 1 73 ? -0.715 1.961 -0.640 1.00 85.81 73 ARG A C 1
ATOM 578 O O . ARG A 1 73 ? -1.819 1.459 -0.447 1.00 85.81 73 ARG A O 1
ATOM 585 N N . HIS A 1 74 ? 0.397 1.231 -0.625 1.00 83.06 74 HIS A N 1
ATOM 586 C CA . HIS A 1 74 ? 0.399 -0.240 -0.638 1.00 83.06 74 HIS A CA 1
ATOM 587 C C . HIS A 1 74 ? 1.127 -0.895 0.539 1.00 83.06 74 HIS A C 1
ATOM 589 O O . HIS A 1 74 ? 0.916 -2.077 0.791 1.00 83.06 74 HIS A O 1
ATOM 595 N N . GLY A 1 75 ? 1.941 -0.143 1.274 1.00 87.12 75 GLY A N 1
ATOM 596 C CA . GLY A 1 75 ? 2.725 -0.631 2.407 1.00 87.12 75 GLY A CA 1
ATOM 597 C C . GLY A 1 75 ? 4.150 -0.985 2.064 1.00 87.12 75 GLY A C 1
ATOM 598 O O . GLY A 1 75 ? 4.491 -1.259 0.916 1.00 87.12 75 GLY A O 1
ATOM 599 N N . ALA A 1 76 ? 4.992 -0.980 3.096 1.00 85.94 76 ALA A N 1
ATOM 600 C CA . ALA A 1 76 ? 6.431 -1.184 2.956 1.00 85.94 76 ALA A CA 1
ATOM 601 C C . ALA A 1 76 ? 6.797 -2.602 2.499 1.00 85.94 76 ALA A C 1
ATOM 603 O O . ALA A 1 76 ? 7.827 -2.802 1.859 1.00 85.94 76 ALA A O 1
ATOM 604 N N . ALA A 1 77 ? 5.917 -3.571 2.763 1.00 80.94 77 ALA A N 1
ATOM 605 C CA . ALA A 1 77 ? 6.028 -4.951 2.298 1.00 80.94 77 ALA A CA 1
ATOM 606 C C . ALA A 1 77 ? 5.888 -5.093 0.776 1.00 80.94 77 ALA A C 1
ATOM 608 O O . ALA A 1 77 ? 6.390 -6.046 0.190 1.00 80.94 77 ALA A O 1
ATOM 609 N N . SER A 1 78 ? 5.190 -4.152 0.134 1.00 71.38 78 SER A N 1
ATOM 610 C CA . SER A 1 78 ? 5.004 -4.159 -1.309 1.00 71.38 78 SER A CA 1
ATOM 611 C C . SER A 1 78 ? 6.310 -3.706 -1.954 1.00 71.38 78 SER A C 1
ATOM 613 O O . SER A 1 78 ? 6.654 -2.523 -1.957 1.00 71.38 78 SER A O 1
ATOM 615 N N . ASP A 1 79 ? 7.094 -4.660 -2.442 1.00 69.25 79 ASP A N 1
ATOM 616 C CA . ASP A 1 79 ? 8.203 -4.372 -3.340 1.00 69.25 79 ASP A CA 1
ATOM 617 C C . ASP A 1 79 ? 7.684 -4.361 -4.783 1.00 69.25 79 ASP A C 1
ATOM 619 O O . ASP A 1 79 ? 7.054 -5.313 -5.245 1.00 69.25 79 ASP A O 1
ATOM 623 N N . ARG A 1 80 ? 7.921 -3.255 -5.497 1.00 63.72 80 ARG A N 1
ATOM 624 C CA . ARG A 1 80 ? 7.569 -3.133 -6.918 1.00 63.72 80 ARG A CA 1
ATOM 625 C C . ARG A 1 80 ? 8.410 -4.061 -7.794 1.00 63.72 80 ARG A C 1
ATOM 627 O O . ARG A 1 80 ? 7.960 -4.417 -8.881 1.00 63.72 80 ARG A O 1
ATOM 634 N N . SER A 1 81 ? 9.620 -4.397 -7.352 1.00 66.62 81 SER A N 1
ATOM 635 C CA . SER A 1 81 ? 10.584 -5.206 -8.098 1.00 66.62 81 SER A CA 1
ATOM 636 C C . SER A 1 81 ? 10.393 -6.711 -7.886 1.00 66.62 81 SER A C 1
ATOM 638 O O . SER A 1 81 ? 10.719 -7.501 -8.775 1.00 66.62 81 SER A O 1
ATOM 640 N N . ASP A 1 82 ? 9.777 -7.112 -6.770 1.00 74.44 82 ASP A N 1
ATOM 641 C CA . ASP A 1 82 ? 9.437 -8.506 -6.506 1.00 74.44 82 ASP A CA 1
ATOM 642 C C . ASP A 1 82 ? 8.190 -8.917 -7.304 1.00 74.44 82 ASP A C 1
ATOM 644 O O . ASP A 1 82 ? 7.045 -8.576 -6.988 1.00 74.44 82 ASP A O 1
ATOM 648 N N . ARG A 1 83 ? 8.421 -9.698 -8.362 1.00 67.62 83 ARG A N 1
ATOM 649 C CA . ARG A 1 83 ? 7.367 -10.233 -9.234 1.00 67.62 83 ARG A CA 1
ATOM 650 C C . ARG A 1 83 ? 6.359 -11.104 -8.484 1.00 67.62 83 ARG A C 1
ATOM 652 O O . ARG A 1 83 ? 5.188 -11.117 -8.866 1.00 67.62 83 ARG A O 1
ATOM 659 N N . VAL A 1 84 ? 6.783 -11.813 -7.437 1.00 72.56 84 VAL A N 1
ATOM 660 C CA . VAL A 1 84 ? 5.905 -12.675 -6.635 1.00 72.56 84 VAL A CA 1
ATOM 661 C C . VAL A 1 84 ? 4.995 -11.812 -5.768 1.00 72.56 84 VAL A C 1
ATOM 663 O O . VAL A 1 84 ? 3.771 -11.970 -5.820 1.00 72.56 84 VAL A O 1
ATOM 666 N N . ALA A 1 85 ? 5.561 -10.842 -5.046 1.00 70.38 85 ALA A N 1
ATOM 667 C CA . ALA A 1 85 ? 4.787 -9.891 -4.249 1.00 70.38 85 ALA A CA 1
ATOM 668 C C . ALA A 1 85 ? 3.804 -9.087 -5.118 1.00 70.38 85 ALA A C 1
ATOM 670 O O . ALA A 1 85 ? 2.629 -8.926 -4.768 1.00 70.38 85 ALA A O 1
ATOM 671 N N . TYR A 1 86 ? 4.246 -8.649 -6.300 1.00 69.81 86 TYR A N 1
ATOM 672 C CA . TYR A 1 86 ? 3.403 -7.958 -7.270 1.00 69.81 86 TYR A CA 1
ATOM 673 C C . TYR A 1 86 ? 2.245 -8.835 -7.773 1.00 69.81 86 TYR A C 1
ATOM 675 O O . TYR A 1 86 ? 1.104 -8.367 -7.837 1.00 69.81 86 TYR A O 1
ATOM 683 N N . GLY A 1 87 ? 2.512 -10.106 -8.093 1.00 71.81 87 GLY A N 1
ATOM 684 C CA . GLY A 1 87 ? 1.498 -11.070 -8.528 1.00 71.81 87 GLY A CA 1
ATOM 685 C C . GLY A 1 87 ? 0.429 -11.323 -7.463 1.00 71.81 87 GLY A C 1
ATOM 686 O O . GLY A 1 87 ? -0.765 -11.237 -7.756 1.00 71.81 87 GLY A O 1
ATOM 687 N N . LEU A 1 88 ? 0.839 -11.536 -6.208 1.00 75.12 88 LEU A N 1
ATOM 688 C CA . LEU A 1 88 ? -0.080 -11.697 -5.074 1.00 75.12 88 LEU A CA 1
ATOM 689 C C . LEU A 1 88 ? -0.947 -10.450 -4.864 1.00 75.12 88 LEU A C 1
ATOM 691 O O . LEU A 1 88 ? -2.154 -10.557 -4.635 1.00 75.12 88 LEU A O 1
ATOM 695 N N . ARG A 1 89 ? -0.365 -9.254 -5.000 1.00 72.81 89 ARG A N 1
ATOM 696 C CA . ARG A 1 89 ? -1.105 -7.989 -4.919 1.00 72.81 89 ARG A CA 1
ATOM 697 C C . ARG A 1 89 ? -2.151 -7.873 -6.025 1.00 72.81 89 ARG A C 1
ATOM 699 O O . ARG A 1 89 ? -3.294 -7.528 -5.736 1.00 72.81 89 ARG A O 1
ATOM 706 N N . LEU A 1 90 ? -1.784 -8.171 -7.274 1.00 73.75 90 LEU A N 1
ATOM 707 C CA . LEU A 1 90 ? -2.729 -8.160 -8.393 1.00 73.75 90 LEU A CA 1
ATOM 708 C C . LEU A 1 90 ? -3.876 -9.140 -8.159 1.00 73.75 90 LEU A C 1
ATOM 710 O O . LEU A 1 90 ? -5.034 -8.772 -8.339 1.00 73.75 90 LEU A O 1
ATOM 714 N N . GLN A 1 91 ? -3.574 -10.354 -7.699 1.00 78.19 91 GLN A N 1
ATOM 715 C CA . GLN A 1 91 ? -4.592 -11.348 -7.381 1.00 78.19 91 GLN A CA 1
ATOM 716 C C . GLN A 1 91 ? -5.559 -10.840 -6.305 1.00 78.19 91 GLN A C 1
ATOM 718 O O . GLN A 1 91 ? -6.771 -10.979 -6.463 1.00 78.19 91 GLN A O 1
ATOM 723 N N . LYS A 1 92 ? -5.052 -10.186 -5.253 1.00 78.69 92 LYS A N 1
ATOM 724 C CA . LYS A 1 92 ? -5.882 -9.549 -4.220 1.00 78.69 92 LYS A CA 1
ATOM 725 C C . LYS A 1 92 ? -6.730 -8.402 -4.774 1.00 78.69 92 LYS A C 1
ATOM 727 O O . LYS A 1 92 ? -7.910 -8.318 -4.449 1.00 78.69 92 LYS A O 1
ATOM 732 N N . SER A 1 93 ? -6.176 -7.549 -5.638 1.00 77.19 93 SER A N 1
ATOM 733 C CA . SER A 1 93 ? -6.937 -6.474 -6.293 1.00 77.19 93 SER A CA 1
ATOM 734 C C . SER A 1 93 ? -8.060 -7.025 -7.176 1.00 77.19 93 SER A C 1
ATOM 736 O O . SER A 1 93 ? -9.185 -6.536 -7.117 1.00 77.19 93 SER A O 1
ATOM 738 N N . ILE A 1 94 ? -7.791 -8.082 -7.943 1.00 78.44 94 ILE A N 1
ATOM 739 C CA . ILE A 1 94 ? -8.802 -8.776 -8.753 1.00 78.44 94 ILE A CA 1
ATOM 740 C C . ILE A 1 94 ? -9.860 -9.417 -7.849 1.00 78.44 94 ILE A C 1
ATOM 742 O O . ILE A 1 94 ? -11.055 -9.293 -8.108 1.00 78.44 94 ILE A O 1
ATOM 746 N N . ALA A 1 95 ? -9.446 -10.063 -6.758 1.00 82.25 95 ALA A N 1
ATOM 747 C CA . ALA A 1 95 ? -10.364 -10.648 -5.788 1.00 82.25 95 ALA A CA 1
ATOM 748 C C . ALA A 1 95 ? -11.271 -9.592 -5.138 1.00 82.25 95 ALA A C 1
ATOM 750 O O . ALA A 1 95 ? -12.457 -9.860 -4.950 1.00 82.25 95 ALA A O 1
ATOM 751 N N . PHE A 1 96 ? -10.738 -8.398 -4.853 1.00 83.12 96 PHE A N 1
ATOM 752 C CA . PHE A 1 96 ? -11.504 -7.252 -4.366 1.00 83.12 96 PHE A CA 1
ATOM 753 C C . PHE A 1 96 ? -12.519 -6.761 -5.405 1.00 83.12 96 PHE A C 1
ATOM 755 O O . PHE A 1 96 ? -13.676 -6.553 -5.059 1.00 83.12 96 PHE A O 1
ATOM 762 N N . LEU A 1 97 ? -12.138 -6.628 -6.681 1.00 80.69 97 LEU A N 1
ATOM 763 C CA . LEU A 1 97 ? -13.072 -6.239 -7.750 1.00 80.69 97 LEU A CA 1
ATOM 764 C C . LEU A 1 97 ? -14.195 -7.271 -7.951 1.00 80.69 97 LEU A C 1
ATOM 766 O O . LEU A 1 97 ? -15.337 -6.896 -8.190 1.00 80.69 97 LEU A O 1
ATOM 770 N N . ASN A 1 98 ? -13.884 -8.556 -7.774 1.00 85.94 98 ASN A N 1
ATOM 771 C CA . ASN A 1 98 ? -14.827 -9.674 -7.884 1.00 85.94 98 ASN A CA 1
ATOM 772 C C . ASN A 1 98 ? -15.575 -9.985 -6.570 1.00 85.94 98 ASN A C 1
ATOM 774 O O . ASN A 1 98 ? -16.150 -11.070 -6.419 1.00 85.94 98 ASN A O 1
ATOM 778 N N . MET A 1 99 ? -15.503 -9.105 -5.573 1.00 86.88 99 MET A N 1
ATOM 779 C CA . MET A 1 99 ? -16.213 -9.245 -4.302 1.00 86.88 99 MET A CA 1
ATOM 780 C C . MET A 1 99 ? -17.602 -8.585 -4.397 1.00 86.88 99 MET A C 1
ATOM 782 O O . MET A 1 99 ? -17.743 -7.571 -5.089 1.00 86.88 99 MET A O 1
ATOM 786 N N . PRO A 1 100 ? -18.641 -9.101 -3.713 1.00 91.94 100 PRO A N 1
ATOM 787 C CA . PRO A 1 100 ? -19.935 -8.421 -3.651 1.00 91.94 100 PRO A CA 1
ATOM 788 C C . PRO A 1 100 ? -19.802 -6.985 -3.127 1.00 91.94 100 PRO A C 1
ATOM 790 O O . PRO A 1 100 ? -18.970 -6.717 -2.259 1.00 91.94 100 PRO A O 1
ATOM 793 N N . ASP A 1 101 ? -20.628 -6.057 -3.619 1.00 90.88 101 ASP A N 1
ATOM 794 C CA . ASP A 1 101 ? -20.584 -4.647 -3.188 1.00 90.88 101 ASP A CA 1
ATOM 795 C C . ASP A 1 101 ? -20.793 -4.492 -1.677 1.00 90.88 101 ASP A C 1
ATOM 797 O O . ASP A 1 101 ? -20.145 -3.667 -1.032 1.00 90.88 101 ASP A O 1
ATOM 801 N N . THR A 1 102 ? -21.651 -5.328 -1.089 1.00 92.12 102 THR A N 1
ATOM 802 C CA . THR A 1 102 ? -21.902 -5.365 0.357 1.00 92.12 102 THR A CA 1
ATOM 803 C C . THR A 1 102 ? -20.626 -5.672 1.137 1.00 92.12 102 THR A C 1
ATOM 805 O O . THR A 1 102 ? -20.282 -4.942 2.066 1.00 92.12 102 THR A O 1
ATOM 808 N N . ASP A 1 103 ? -19.878 -6.688 0.718 1.00 92.75 103 ASP A N 1
ATOM 809 C CA . ASP A 1 103 ? -18.626 -7.099 1.350 1.00 92.75 103 ASP A CA 1
ATOM 810 C C . ASP A 1 103 ? -17.507 -6.067 1.114 1.00 92.75 103 ASP A C 1
ATOM 812 O O . ASP A 1 103 ? -16.789 -5.716 2.054 1.00 92.75 103 ASP A O 1
ATOM 816 N N . ARG A 1 104 ? -17.420 -5.486 -0.093 1.00 90.81 104 ARG A N 1
ATOM 817 C CA . ARG A 1 104 ? -16.495 -4.377 -0.392 1.00 90.81 104 ARG A CA 1
ATOM 818 C C . ARG A 1 104 ? -16.760 -3.164 0.491 1.00 90.81 104 ARG A C 1
ATOM 820 O O . ARG A 1 104 ? -15.825 -2.578 1.037 1.00 90.81 104 ARG A O 1
ATOM 827 N N . SER A 1 105 ? -18.028 -2.787 0.638 1.00 92.69 105 SER A N 1
ATOM 828 C CA . SER A 1 105 ? -18.430 -1.654 1.472 1.00 92.69 105 SER A CA 1
ATOM 829 C C . SER A 1 105 ? -18.126 -1.906 2.949 1.00 92.69 105 SER A C 1
ATOM 831 O O . SER A 1 105 ? -17.664 -0.999 3.640 1.00 92.69 105 SER A O 1
ATOM 833 N N . LEU A 1 106 ? -18.317 -3.143 3.421 1.00 94.12 106 LEU A N 1
ATOM 834 C CA . LEU A 1 106 ? -18.023 -3.539 4.793 1.00 94.12 106 LEU A CA 1
ATOM 835 C C . LEU A 1 106 ? -16.524 -3.438 5.090 1.00 94.12 106 LEU A C 1
ATOM 837 O O . LEU A 1 106 ? -16.151 -2.848 6.101 1.00 94.12 106 LEU A O 1
ATOM 841 N N . LEU A 1 107 ? -15.677 -3.957 4.195 1.00 92.62 107 LEU A N 1
ATOM 842 C CA . LEU A 1 107 ? -14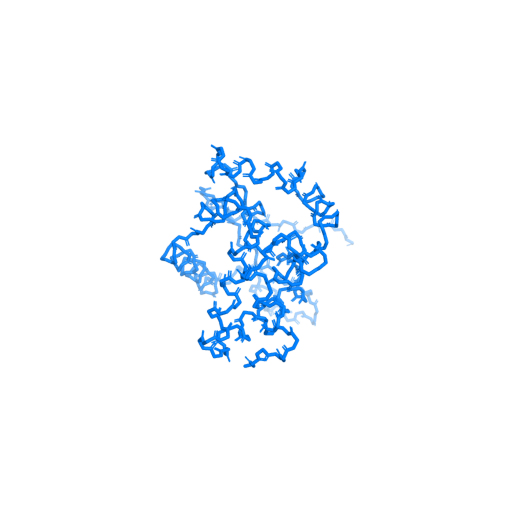.224 -3.837 4.307 1.00 92.62 107 LEU A CA 1
ATOM 843 C C . LEU A 1 107 ? -13.789 -2.367 4.313 1.00 92.62 107 LEU A C 1
ATOM 845 O O . LEU A 1 107 ? -13.081 -1.950 5.224 1.00 92.62 107 LEU A O 1
ATOM 849 N N . ARG A 1 108 ? -14.254 -1.565 3.344 1.00 91.12 108 ARG A N 1
ATOM 850 C CA . ARG A 1 108 ? -13.888 -0.143 3.248 1.00 91.12 108 ARG A CA 1
ATOM 851 C C . ARG A 1 108 ? -14.250 0.620 4.522 1.00 91.12 108 ARG A C 1
ATOM 853 O O . ARG A 1 108 ? -13.427 1.367 5.038 1.00 91.12 108 ARG A O 1
ATOM 860 N N . ARG A 1 109 ? -15.458 0.405 5.049 1.00 94.62 109 ARG A N 1
ATOM 861 C CA . ARG A 1 109 ? -15.905 1.036 6.297 1.00 94.62 109 ARG A 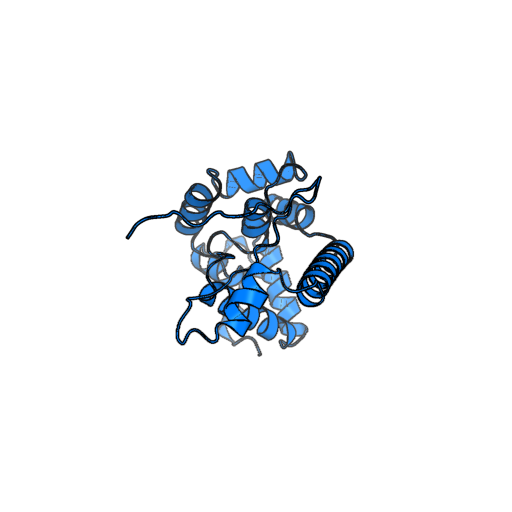CA 1
ATOM 862 C C . ARG A 1 109 ? -15.056 0.600 7.485 1.00 94.62 109 ARG A C 1
ATOM 864 O O . ARG A 1 109 ? -14.644 1.451 8.258 1.00 94.62 109 ARG A O 1
ATOM 871 N N . ALA A 1 110 ? -14.758 -0.692 7.607 1.00 94.56 110 ALA A N 1
ATOM 872 C CA . ALA A 1 110 ? -13.908 -1.195 8.682 1.00 94.56 110 ALA A CA 1
ATOM 873 C C . ALA A 1 110 ? -12.494 -0.601 8.635 1.00 94.56 110 ALA A C 1
ATOM 875 O O . ALA A 1 110 ? -11.971 -0.221 9.677 1.00 94.56 110 ALA A O 1
ATOM 876 N N . GLN A 1 111 ? -11.900 -0.470 7.444 1.00 92.94 111 GLN A N 1
ATOM 877 C CA . GLN A 1 111 ? -10.596 0.176 7.261 1.00 92.94 111 GLN A CA 1
ATOM 878 C C . GLN A 1 111 ? -10.638 1.652 7.677 1.00 92.94 111 GLN A C 1
ATOM 880 O O . GLN A 1 111 ? -9.811 2.084 8.474 1.00 92.94 111 GLN A O 1
ATOM 885 N N . GLN A 1 112 ? -11.645 2.400 7.221 1.00 92.38 112 GLN A N 1
ATOM 886 C CA . GLN A 1 112 ? -11.820 3.810 7.583 1.00 92.38 112 GLN A CA 1
ATOM 887 C C . GLN A 1 112 ? -12.039 4.016 9.087 1.00 92.38 112 GLN A C 1
ATOM 889 O O . GLN A 1 112 ? -11.552 4.996 9.638 1.00 92.38 112 GLN A O 1
ATOM 894 N N . SER A 1 113 ? -12.744 3.099 9.757 1.00 93.62 113 SER A N 1
ATOM 895 C CA . SER A 1 113 ? -13.021 3.186 11.195 1.00 93.62 113 SER A CA 1
ATOM 896 C C . SER A 1 113 ? -11.776 3.036 12.071 1.00 93.62 113 SER A C 1
ATOM 898 O O . SER A 1 113 ? -11.749 3.586 13.167 1.0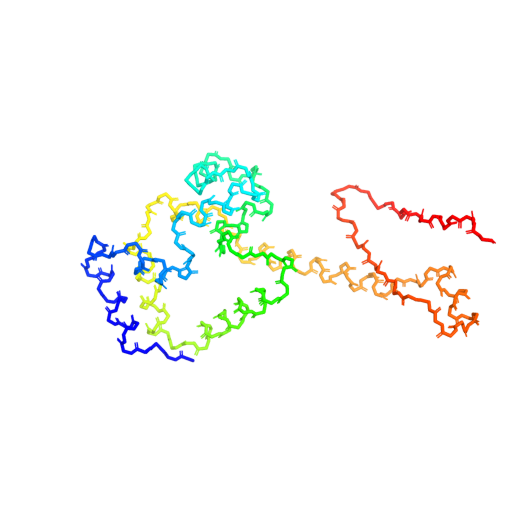0 93.62 113 SER A O 1
ATOM 900 N N . ILE A 1 114 ? -10.760 2.296 11.615 1.00 93.94 114 ILE A N 1
ATOM 901 C CA . ILE A 1 114 ? -9.542 2.032 12.400 1.00 93.94 114 ILE A CA 1
ATOM 902 C C . ILE A 1 114 ? -8.365 2.928 12.005 1.00 93.94 114 ILE A C 1
ATOM 904 O O . ILE A 1 114 ? -7.422 3.066 12.785 1.00 93.94 114 ILE A O 1
ATOM 908 N N . GLN A 1 115 ? -8.369 3.512 10.806 1.00 90.69 115 GLN A N 1
ATOM 909 C CA . GLN A 1 115 ? -7.299 4.410 10.374 1.00 90.69 115 GLN A CA 1
ATOM 910 C C . GLN A 1 115 ? -7.337 5.734 11.139 1.00 90.69 115 GLN A C 1
ATOM 912 O O . GLN A 1 115 ? -8.401 6.256 11.469 1.00 90.69 115 GLN A O 1
ATOM 917 N N . SER A 1 116 ? -6.159 6.292 11.419 1.00 90.56 116 SER A N 1
ATOM 918 C CA . SER A 1 116 ? -6.083 7.631 11.998 1.00 90.56 116 SER A CA 1
ATOM 919 C C . SER A 1 116 ? -6.456 8.689 10.957 1.00 90.56 116 SER A C 1
ATOM 921 O O . SER A 1 116 ? -6.320 8.491 9.748 1.00 90.56 116 SER A O 1
ATOM 923 N N . VAL A 1 117 ? -6.862 9.866 11.436 1.00 91.94 117 VAL A N 1
ATOM 924 C CA . VAL A 1 117 ? -7.138 11.023 10.568 1.00 91.94 117 VAL A CA 1
ATOM 925 C C . VAL A 1 117 ? -5.912 11.380 9.718 1.00 91.94 117 VAL A C 1
ATOM 927 O O . VAL A 1 117 ? -6.046 11.653 8.529 1.00 91.94 117 VAL A O 1
ATOM 930 N N . SER A 1 118 ? -4.710 11.305 10.300 1.00 91.81 118 SER A N 1
ATOM 931 C CA . SER A 1 118 ? -3.454 11.562 9.588 1.00 91.81 118 SER A CA 1
ATOM 932 C C . SER A 1 118 ? -3.149 10.517 8.511 1.00 91.81 118 SER A C 1
ATOM 934 O O . SER A 1 118 ? -2.695 10.879 7.430 1.00 91.81 118 SER A O 1
ATOM 936 N N . GLU A 1 119 ? -3.428 9.233 8.758 1.00 91.31 119 GLU A N 1
ATOM 937 C CA . GLU A 1 119 ? -3.269 8.173 7.755 1.00 91.31 119 GLU A CA 1
ATOM 938 C C . GLU A 1 119 ? -4.221 8.382 6.572 1.00 91.31 119 GLU A C 1
ATOM 940 O O . GLU A 1 119 ? -3.798 8.276 5.422 1.00 91.31 119 GLU A O 1
ATOM 945 N N . LEU A 1 120 ? -5.486 8.718 6.844 1.00 89.81 120 LEU A N 1
ATOM 946 C CA . LEU A 1 120 ? -6.484 8.994 5.807 1.00 89.81 120 LEU A CA 1
ATOM 947 C C . LEU A 1 120 ? -6.115 10.226 4.974 1.00 89.81 120 LEU A C 1
ATOM 949 O O . LEU A 1 120 ? -6.218 10.196 3.749 1.00 89.81 120 LEU A O 1
ATOM 953 N N . GLN A 1 121 ? -5.645 11.290 5.626 1.00 91.94 121 GLN A N 1
ATOM 954 C CA . GLN A 1 121 ? -5.189 12.500 4.946 1.00 91.94 121 GLN A CA 1
ATOM 955 C C . GLN A 1 121 ? -3.949 12.236 4.083 1.00 91.94 121 GLN A C 1
ATOM 957 O O . GLN A 1 121 ? -3.894 12.664 2.935 1.00 91.94 121 GLN A O 1
ATOM 962 N N . ALA A 1 122 ? -2.960 11.505 4.600 1.00 90.31 122 ALA A N 1
ATOM 963 C CA . ALA A 1 122 ? -1.784 11.134 3.818 1.00 90.31 122 ALA A CA 1
ATOM 964 C C . ALA A 1 122 ? -2.159 10.271 2.601 1.00 90.31 122 ALA A C 1
ATOM 966 O O . ALA A 1 122 ? -1.609 10.458 1.519 1.00 90.31 122 ALA A O 1
ATOM 967 N N . GLN A 1 123 ? -3.123 9.357 2.747 1.00 88.38 123 GLN A N 1
ATOM 968 C CA . GLN A 1 123 ? -3.612 8.553 1.628 1.00 88.38 123 GLN A CA 1
ATOM 969 C C . GLN A 1 123 ? -4.309 9.396 0.564 1.00 88.38 123 GLN A C 1
ATOM 971 O O . GLN A 1 123 ? -3.990 9.229 -0.610 1.00 88.38 123 GLN A O 1
ATOM 976 N N . SER A 1 124 ? -5.195 10.320 0.941 1.00 89.06 124 SER A N 1
ATOM 977 C CA . SER A 1 124 ? -5.906 11.154 -0.037 1.00 89.06 124 SER A CA 1
ATOM 978 C C . SER A 1 124 ? -4.978 12.096 -0.808 1.00 89.06 124 SER A C 1
ATOM 980 O O . SER A 1 124 ? -5.217 12.350 -1.984 1.00 89.06 124 SER A O 1
ATOM 982 N N . LEU A 1 125 ? -3.890 12.564 -0.187 1.00 87.50 125 LEU A N 1
ATOM 983 C CA . LEU A 1 125 ? -2.863 13.377 -0.851 1.00 87.50 125 LEU A CA 1
ATOM 984 C C . LEU A 1 125 ? -2.046 12.586 -1.879 1.00 87.50 125 LEU A C 1
ATOM 986 O O . LEU A 1 125 ? -1.525 13.157 -2.834 1.00 87.50 125 LEU A O 1
ATOM 990 N N . VAL A 1 126 ? -1.917 11.276 -1.672 1.00 85.81 126 VAL A N 1
ATOM 991 C CA . VAL A 1 126 ? -1.138 10.376 -2.530 1.00 85.81 126 VAL A CA 1
ATOM 992 C C . VAL A 1 126 ? -2.016 9.645 -3.540 1.00 85.81 126 VAL A C 1
ATOM 994 O O . VAL A 1 126 ? -1.505 9.085 -4.514 1.00 85.81 126 VAL A O 1
ATOM 997 N N . GLU A 1 127 ? -3.331 9.611 -3.345 1.00 79.56 127 GLU A N 1
ATOM 998 C CA . GLU A 1 127 ? -4.265 9.173 -4.372 1.00 79.56 127 GLU A CA 1
ATOM 999 C C . GLU A 1 127 ? -4.160 10.122 -5.566 1.00 79.56 127 GLU A C 1
ATOM 1001 O O . GLU A 1 127 ? -4.680 11.234 -5.578 1.00 79.56 127 GLU A O 1
ATOM 1006 N N . GLU A 1 128 ? -3.447 9.668 -6.600 1.00 68.38 128 GLU A N 1
ATOM 1007 C CA . GLU A 1 128 ? -3.503 10.348 -7.883 1.00 68.38 128 GLU A CA 1
ATOM 1008 C C . GLU A 1 128 ? -4.948 10.273 -8.382 1.00 68.38 128 GLU A C 1
ATOM 1010 O O . GLU A 1 128 ? -5.536 9.182 -8.360 1.00 68.38 128 GLU A O 1
ATOM 1015 N N . PRO A 1 129 ? -5.507 11.386 -8.890 1.00 64.31 129 PRO A N 1
ATOM 1016 C CA . PRO A 1 129 ? -6.760 11.338 -9.619 1.00 64.31 129 PRO A CA 1
ATOM 1017 C C . PRO A 1 129 ? -6.669 10.231 -10.668 1.00 64.31 129 PRO A C 1
ATOM 1019 O O . PRO A 1 129 ? -5.679 10.150 -11.401 1.00 64.31 129 PRO A O 1
ATOM 1022 N N . LEU A 1 130 ? -7.686 9.370 -10.737 1.00 57.44 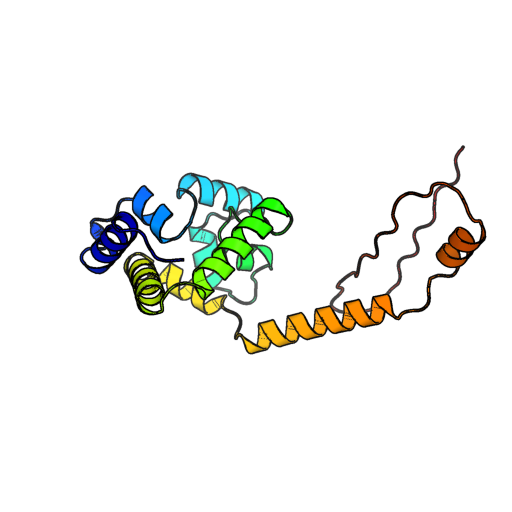130 LEU A N 1
ATOM 1023 C CA . LEU A 1 130 ? -7.708 8.205 -11.630 1.00 57.44 130 LEU A CA 1
ATOM 1024 C C . LEU A 1 130 ? -7.296 8.573 -13.068 1.00 57.44 130 LEU A C 1
ATOM 1026 O O . LEU A 1 130 ? -6.568 7.831 -13.722 1.00 57.44 130 LEU A O 1
ATOM 1030 N N . GLU A 1 131 ? -7.692 9.760 -13.520 1.00 56.91 131 GLU A N 1
ATOM 1031 C CA . GLU A 1 131 ? -7.349 10.334 -14.820 1.00 56.91 131 GLU A CA 1
ATOM 1032 C C . GLU A 1 131 ? -5.844 10.567 -15.019 1.00 56.91 131 GLU A C 1
ATOM 1034 O O . GLU A 1 131 ? -5.313 10.273 -16.089 1.00 56.91 131 GLU A O 1
ATOM 1039 N N . ALA A 1 132 ? -5.130 11.054 -14.001 1.00 71.12 132 ALA A N 1
ATOM 1040 C CA . ALA A 1 132 ? -3.682 11.254 -14.063 1.00 71.12 132 ALA A CA 1
ATOM 1041 C C . ALA A 1 132 ? -2.946 9.909 -14.170 1.00 71.12 132 ALA A C 1
ATOM 1043 O O . ALA A 1 132 ? -2.050 9.748 -15.002 1.00 71.12 132 ALA A O 1
ATOM 1044 N N . SER A 1 133 ? -3.391 8.911 -13.401 1.00 64.31 133 SER A N 1
ATOM 1045 C CA . SER A 1 133 ? -2.865 7.546 -13.478 1.00 64.31 133 SER A CA 1
ATOM 1046 C C . SER A 1 133 ? -3.151 6.876 -14.831 1.00 64.31 133 SER A C 1
ATOM 1048 O O . SER A 1 133 ? -2.276 6.185 -15.361 1.00 64.31 133 SER A O 1
ATOM 1050 N N . ILE A 1 134 ? -4.333 7.097 -15.422 1.00 66.12 134 ILE A N 1
ATOM 1051 C CA . ILE A 1 134 ? -4.664 6.628 -16.779 1.00 66.12 134 ILE A CA 1
ATOM 1052 C C . ILE A 1 134 ? -3.722 7.273 -17.801 1.00 66.12 134 ILE A C 1
ATOM 1054 O O . ILE A 1 134 ? -3.039 6.547 -18.523 1.00 66.12 134 ILE A O 1
ATOM 1058 N N . ARG A 1 135 ? -3.577 8.606 -17.788 1.00 76.25 135 ARG A N 1
ATOM 1059 C CA . ARG A 1 135 ? -2.682 9.335 -18.707 1.00 76.25 135 ARG A CA 1
ATOM 1060 C C . ARG A 1 135 ? -1.233 8.859 -18.613 1.00 76.25 135 ARG A C 1
ATOM 1062 O O . ARG A 1 135 ? -0.601 8.613 -19.635 1.00 76.25 135 ARG A O 1
ATOM 1069 N N . LYS A 1 136 ? -0.698 8.670 -17.400 1.00 75.81 136 LYS A N 1
ATOM 1070 C CA . LYS A 1 136 ? 0.676 8.172 -17.196 1.00 75.81 136 LYS A CA 1
ATOM 1071 C C . LYS A 1 136 ? 0.850 6.751 -17.748 1.00 75.81 136 LYS A C 1
ATOM 1073 O O . LYS A 1 136 ? 1.907 6.420 -18.286 1.00 75.81 136 LYS A O 1
ATOM 1078 N N . ARG A 1 137 ? -0.177 5.899 -17.638 1.00 73.31 137 ARG A N 1
ATOM 1079 C CA . ARG A 1 137 ? -0.166 4.547 -18.219 1.00 73.31 137 ARG A CA 1
ATOM 1080 C C . ARG A 1 137 ? -0.219 4.584 -19.743 1.00 73.31 137 ARG A C 1
ATOM 1082 O O . ARG A 1 137 ? 0.542 3.857 -20.374 1.00 73.31 137 ARG A O 1
ATOM 1089 N N . GLU A 1 138 ? -1.073 5.424 -20.312 1.00 77.62 138 GLU A N 1
ATOM 1090 C CA . GLU A 1 138 ? -1.172 5.629 -21.759 1.00 77.62 138 GLU A CA 1
ATOM 1091 C C . GLU A 1 138 ? 0.146 6.150 -22.333 1.00 77.62 138 GLU A C 1
ATOM 1093 O O . GLU A 1 138 ? 0.641 5.586 -23.301 1.00 77.62 138 GLU A O 1
ATOM 1098 N N . GLN A 1 139 ? 0.780 7.127 -21.679 1.00 80.06 139 GLN A N 1
ATOM 1099 C CA . GLN A 1 139 ? 2.112 7.616 -22.049 1.00 80.06 139 GLN A CA 1
ATOM 1100 C C . GLN A 1 139 ? 3.160 6.499 -22.024 1.00 80.06 139 GLN A C 1
ATOM 1102 O O . GLN A 1 139 ? 3.906 6.332 -22.984 1.00 80.06 139 GLN A O 1
ATOM 1107 N N . ARG A 1 140 ? 3.198 5.684 -20.961 1.00 75.19 140 ARG A N 1
ATOM 1108 C CA . ARG A 1 140 ? 4.114 4.532 -20.883 1.00 75.19 140 ARG A CA 1
ATOM 1109 C C . ARG A 1 140 ? 3.858 3.521 -21.996 1.00 75.19 140 ARG A C 1
ATOM 1111 O O . ARG A 1 140 ? 4.808 3.030 -22.593 1.00 75.19 140 ARG A O 1
ATOM 1118 N N . HIS A 1 141 ? 2.594 3.205 -22.272 1.00 75.06 141 HIS A N 1
ATOM 1119 C CA . HIS A 1 141 ? 2.233 2.313 -23.369 1.00 75.06 141 HIS A CA 1
ATOM 1120 C C . HIS A 1 141 ? 2.651 2.896 -24.721 1.00 75.06 141 HIS A C 1
ATOM 1122 O O . HIS A 1 141 ? 3.223 2.161 -25.514 1.00 75.06 141 HIS A O 1
ATOM 1128 N N . ALA A 1 142 ? 2.425 4.188 -24.967 1.00 81.25 142 ALA A N 1
ATOM 1129 C CA . ALA A 1 142 ? 2.824 4.850 -26.205 1.00 81.25 142 ALA A CA 1
ATOM 1130 C C . ALA A 1 142 ? 4.343 4.786 -26.414 1.00 81.25 142 ALA A C 1
ATOM 1132 O O . ALA A 1 142 ? 4.781 4.367 -27.476 1.00 81.25 142 ALA A O 1
ATOM 1133 N N . ILE A 1 143 ? 5.135 5.080 -25.377 1.00 79.88 143 ILE A N 1
ATOM 1134 C CA . ILE A 1 143 ? 6.604 4.996 -25.429 1.00 79.88 143 ILE A CA 1
ATOM 1135 C C . ILE A 1 143 ? 7.073 3.557 -25.676 1.00 79.88 143 ILE A C 1
ATOM 1137 O O . ILE A 1 143 ? 7.964 3.323 -26.485 1.00 79.88 143 ILE A O 1
ATOM 1141 N N . ILE A 1 144 ? 6.480 2.570 -24.992 1.00 76.69 144 ILE A N 1
ATOM 1142 C CA . ILE A 1 144 ? 6.820 1.155 -25.205 1.00 76.69 144 ILE A CA 1
ATOM 1143 C C . ILE A 1 144 ? 6.478 0.734 -26.637 1.00 76.69 144 ILE A C 1
ATOM 1145 O O . ILE A 1 144 ? 7.276 0.054 -27.272 1.00 76.69 144 ILE A O 1
ATOM 1149 N N . GLN A 1 145 ? 5.316 1.139 -27.153 1.00 77.88 145 GLN A N 1
ATOM 1150 C CA . GLN A 1 145 ? 4.922 0.854 -28.532 1.00 77.88 145 GLN A CA 1
ATOM 1151 C C . GLN A 1 145 ? 5.874 1.520 -29.528 1.00 77.88 145 GLN A C 1
ATOM 1153 O O . GLN A 1 145 ? 6.349 0.848 -30.435 1.00 77.88 145 GLN A O 1
ATOM 1158 N N . GLU A 1 146 ? 6.233 2.785 -29.312 1.00 83.38 146 GLU A N 1
ATOM 1159 C CA . GLU A 1 146 ? 7.218 3.498 -30.126 1.00 83.38 146 GLU A CA 1
ATOM 1160 C C . GLU A 1 146 ? 8.569 2.771 -30.130 1.00 83.38 146 GLU A C 1
ATOM 1162 O O . GLU A 1 146 ? 9.130 2.525 -31.198 1.00 83.38 146 GLU A O 1
ATOM 1167 N N . ALA A 1 147 ? 9.051 2.329 -28.964 1.00 76.50 147 ALA A N 1
ATOM 1168 C CA . ALA A 1 147 ? 10.291 1.566 -28.839 1.00 76.50 147 ALA A CA 1
ATOM 1169 C C . ALA A 1 147 ? 10.227 0.203 -29.551 1.00 76.50 147 ALA A C 1
ATOM 1171 O O . ALA A 1 147 ? 11.207 -0.202 -30.168 1.00 76.50 147 ALA A O 1
ATOM 1172 N N . ILE A 1 148 ? 9.081 -0.489 -29.512 1.00 73.94 148 ILE A N 1
ATOM 1173 C CA . ILE A 1 148 ? 8.859 -1.746 -30.252 1.00 73.94 148 ILE A CA 1
ATOM 1174 C C . ILE A 1 148 ? 8.872 -1.502 -31.766 1.00 73.94 148 ILE A C 1
ATOM 1176 O O . ILE A 1 148 ? 9.405 -2.317 -32.513 1.00 73.94 148 ILE A O 1
ATOM 1180 N N . THR A 1 149 ? 8.281 -0.397 -32.224 1.00 79.88 149 THR A N 1
ATOM 1181 C CA . THR A 1 149 ? 8.213 -0.047 -33.652 1.00 79.88 149 THR A CA 1
ATOM 1182 C C . THR A 1 149 ? 9.476 0.630 -34.182 1.00 79.88 149 THR A C 1
ATOM 1184 O O . THR A 1 149 ? 9.617 0.798 -35.392 1.00 79.88 149 THR A O 1
ATOM 1187 N N . SER A 1 150 ? 10.385 1.037 -33.295 1.00 77.81 150 SER A N 1
ATOM 1188 C CA . SER A 1 150 ? 11.617 1.723 -33.667 1.00 77.81 150 SER A CA 1
ATOM 1189 C C . SER A 1 150 ? 12.537 0.797 -34.468 1.00 77.81 150 SER A C 1
ATOM 1191 O O . SER A 1 150 ? 12.581 -0.408 -34.204 1.00 77.81 150 SER A O 1
ATOM 1193 N N . PRO A 1 151 ? 13.299 1.332 -35.441 1.00 79.00 151 PRO A N 1
ATOM 1194 C CA . PRO A 1 151 ? 14.210 0.526 -36.238 1.00 79.00 151 PRO A CA 1
ATOM 1195 C C . PRO A 1 151 ? 15.199 -0.220 -35.345 1.00 79.00 151 PRO A C 1
ATOM 1197 O O . PRO A 1 151 ? 15.807 0.370 -34.449 1.00 79.00 151 PRO A O 1
ATOM 1200 N N . CYS A 1 152 ? 15.374 -1.513 -35.619 1.00 75.06 152 CYS A N 1
ATOM 1201 C CA . CYS A 1 152 ? 16.372 -2.331 -34.947 1.00 75.06 152 CYS A CA 1
ATOM 1202 C C . CYS A 1 152 ? 17.754 -1.655 -35.078 1.00 75.06 152 CYS A C 1
ATOM 1204 O O . CYS A 1 152 ? 18.155 -1.302 -36.194 1.00 75.06 152 CYS A O 1
ATOM 1206 N N . PRO A 1 153 ? 18.493 -1.429 -33.976 1.00 79.88 153 PRO A N 1
ATOM 1207 C CA . PRO A 1 153 ? 19.841 -0.882 -34.050 1.00 79.88 153 PRO A CA 1
ATOM 1208 C C . PRO A 1 153 ? 20.731 -1.734 -34.963 1.00 79.88 153 PRO A C 1
ATOM 1210 O O . PRO A 1 153 ? 20.681 -2.961 -34.901 1.00 79.88 153 PRO A O 1
ATOM 1213 N N . ARG A 1 154 ? 21.586 -1.101 -35.780 1.00 79.94 154 ARG A N 1
ATOM 1214 C CA . ARG A 1 154 ? 22.417 -1.815 -36.773 1.00 79.94 154 ARG A CA 1
ATOM 1215 C C . ARG A 1 154 ? 23.252 -2.944 -36.173 1.00 79.94 154 ARG A C 1
ATOM 1217 O O . ARG A 1 154 ? 23.289 -4.018 -36.748 1.00 79.94 154 ARG A O 1
ATOM 1224 N N . TRP A 1 155 ? 23.827 -2.743 -34.988 1.00 81.88 155 TRP A N 1
ATOM 1225 C CA . TRP A 1 155 ? 24.612 -3.778 -34.304 1.00 81.88 155 TRP A CA 1
ATOM 1226 C C . TRP A 1 155 ? 23.778 -5.023 -33.947 1.00 81.88 155 TRP A C 1
ATOM 1228 O O . TRP A 1 155 ? 24.286 -6.141 -33.955 1.00 81.88 155 TRP A O 1
ATOM 1238 N N . LEU A 1 156 ? 22.485 -4.844 -33.649 1.00 77.69 156 LEU A N 1
ATOM 1239 C CA . LEU A 1 156 ? 21.567 -5.943 -33.354 1.00 77.69 156 LEU A CA 1
ATOM 1240 C C . LEU A 1 156 ? 21.140 -6.648 -34.646 1.00 77.69 156 LEU A C 1
ATOM 1242 O O . LEU A 1 156 ? 21.039 -7.871 -34.668 1.00 77.69 156 LEU A O 1
ATOM 1246 N N . GLN A 1 157 ? 20.955 -5.892 -35.732 1.00 80.50 157 GLN A N 1
ATOM 1247 C CA . GLN A 1 157 ? 20.748 -6.437 -37.075 1.00 80.50 157 GLN A CA 1
ATOM 1248 C C . GLN A 1 157 ? 21.950 -7.293 -37.517 1.00 80.50 157 GLN A C 1
ATOM 1250 O O . GLN A 1 157 ? 21.770 -8.436 -37.915 1.00 80.50 157 GLN A O 1
ATOM 1255 N N . GLU A 1 158 ? 23.172 -6.782 -37.350 1.00 82.81 158 GLU A N 1
ATOM 1256 C CA . GLU A 1 158 ? 24.427 -7.475 -37.668 1.00 82.81 158 GLU A CA 1
ATOM 1257 C C . GLU A 1 158 ? 24.590 -8.776 -36.861 1.00 82.81 158 GLU A C 1
ATOM 1259 O O . GLU A 1 158 ? 25.022 -9.794 -37.402 1.00 82.81 158 GLU A O 1
ATOM 1264 N N . LEU A 1 159 ? 24.190 -8.781 -35.584 1.00 76.12 159 LEU A N 1
ATOM 1265 C CA . LEU A 1 159 ? 24.170 -9.990 -34.751 1.00 76.12 159 LEU A CA 1
ATOM 1266 C C . LEU A 1 159 ? 23.136 -11.022 -35.216 1.00 76.12 159 LEU A C 1
ATOM 1268 O O . LEU A 1 159 ? 23.433 -12.219 -35.240 1.00 76.12 159 LEU A O 1
ATOM 1272 N N . LEU A 1 160 ? 21.930 -10.572 -35.578 1.00 77.12 160 LEU A N 1
ATOM 1273 C CA . LEU A 1 160 ? 20.884 -11.438 -36.127 1.00 77.12 160 LEU A CA 1
ATOM 1274 C C . LEU A 1 160 ? 21.335 -12.065 -37.454 1.00 77.12 160 LEU A C 1
ATOM 1276 O O . LEU A 1 160 ? 21.182 -13.275 -37.647 1.00 77.12 160 LEU A O 1
ATOM 1280 N N . ASP A 1 161 ? 21.950 -11.268 -38.327 1.00 83.31 161 ASP A N 1
ATOM 1281 C CA . ASP A 1 161 ? 22.471 -11.701 -39.626 1.00 83.31 161 ASP A CA 1
ATOM 1282 C C . ASP A 1 161 ? 23.640 -12.687 -39.477 1.00 83.31 161 ASP A C 1
ATOM 1284 O O . ASP A 1 161 ? 23.749 -13.646 -40.246 1.00 83.31 161 ASP A O 1
ATOM 1288 N N . ALA A 1 162 ? 24.472 -12.520 -38.444 1.00 83.81 162 ALA A N 1
ATOM 1289 C CA . ALA A 1 162 ? 25.585 -13.416 -38.134 1.00 83.81 162 ALA A CA 1
ATOM 1290 C C . ALA A 1 162 ? 25.152 -14.819 -37.657 1.00 83.81 162 ALA A C 1
ATOM 1292 O O . ALA A 1 162 ? 26.011 -15.692 -37.515 1.00 83.81 162 ALA A O 1
ATOM 1293 N N . LYS A 1 163 ? 23.849 -15.058 -37.410 1.00 77.56 163 LYS A N 1
ATOM 1294 C CA . LYS A 1 163 ? 23.263 -16.351 -36.988 1.00 77.56 163 LYS A CA 1
ATOM 1295 C C . LYS A 1 163 ? 24.058 -17.054 -35.883 1.00 77.56 163 LYS A C 1
ATOM 1297 O O . LYS A 1 163 ? 24.207 -18.279 -35.889 1.00 77.56 163 LYS A O 1
ATOM 1302 N N . GLN A 1 164 ? 24.590 -16.287 -34.935 1.00 70.81 164 GLN A N 1
ATOM 1303 C CA . GLN A 1 164 ? 25.378 -16.872 -33.861 1.00 70.81 164 GLN A CA 1
ATOM 1304 C C . GLN A 1 164 ? 24.477 -17.716 -32.948 1.00 70.81 164 GLN A C 1
ATOM 1306 O O . GLN A 1 164 ? 23.385 -17.270 -32.588 1.00 70.81 164 GLN A O 1
ATOM 1311 N N . PRO A 1 165 ? 24.902 -18.931 -32.562 1.00 68.12 165 PRO A N 1
ATOM 1312 C CA . PRO A 1 165 ? 23.995 -19.883 -31.935 1.00 68.12 165 PRO A CA 1
ATOM 1313 C C . PRO A 1 165 ? 23.605 -19.526 -30.484 1.00 68.12 165 PRO A C 1
ATOM 1315 O O . PRO A 1 165 ? 22.660 -20.111 -29.964 1.00 68.12 165 PRO A O 1
ATOM 1318 N N . TRP A 1 166 ? 24.292 -18.577 -29.824 1.00 59.78 166 TRP A N 1
ATOM 1319 C CA . TRP A 1 166 ? 24.036 -18.197 -28.425 1.00 59.78 166 TRP A CA 1
ATOM 1320 C C . TRP A 1 166 ? 24.560 -16.780 -28.162 1.00 59.78 166 TRP A C 1
ATOM 1322 O O . TRP A 1 166 ? 25.764 -16.550 -28.231 1.00 59.78 166 TRP A O 1
ATOM 1332 N N . TRP A 1 167 ? 23.687 -15.830 -27.832 1.00 62.28 167 TRP A N 1
ATOM 1333 C CA . TRP A 1 167 ? 24.092 -14.467 -27.467 1.00 62.28 167 TRP A CA 1
ATOM 1334 C C . TRP A 1 167 ? 23.125 -13.873 -26.438 1.00 62.28 167 TRP A C 1
ATOM 1336 O O . TRP A 1 167 ? 22.340 -12.985 -26.732 1.00 62.28 167 TRP A O 1
ATOM 1346 N N . GLY A 1 168 ? 23.185 -14.380 -25.204 1.00 64.94 168 GLY A N 1
ATOM 1347 C CA . GLY A 1 168 ? 22.587 -13.734 -24.027 1.00 64.94 168 GLY A CA 1
ATOM 1348 C C . GLY A 1 168 ? 21.139 -13.239 -24.188 1.00 64.94 168 GLY A C 1
ATOM 1349 O O . GLY A 1 168 ? 20.306 -13.877 -24.825 1.00 64.94 168 GLY A O 1
ATOM 1350 N N . PHE A 1 169 ? 20.831 -12.105 -23.557 1.00 60.12 169 PHE A N 1
ATOM 1351 C CA . PHE A 1 169 ? 19.559 -11.393 -23.681 1.00 60.12 169 PHE A CA 1
ATOM 1352 C C . PHE A 1 169 ? 19.837 -9.901 -23.892 1.00 60.12 169 PHE A C 1
ATOM 1354 O O . PHE A 1 169 ? 20.720 -9.333 -23.250 1.00 60.12 169 PHE A O 1
ATOM 1361 N N . VAL A 1 170 ? 19.076 -9.256 -24.779 1.00 62.59 170 VAL A N 1
ATOM 1362 C CA . VAL A 1 170 ? 19.127 -7.801 -24.980 1.00 62.59 170 VAL A CA 1
ATOM 1363 C C . VAL A 1 170 ? 17.988 -7.170 -24.190 1.00 62.59 170 VAL A C 1
ATOM 1365 O O . VAL A 1 170 ? 16.815 -7.420 -24.462 1.00 62.59 170 VAL A O 1
ATOM 1368 N N . CYS A 1 171 ? 18.336 -6.353 -23.199 1.00 59.41 171 CYS A N 1
ATOM 1369 C CA . CYS A 1 171 ? 17.373 -5.575 -22.429 1.00 59.41 171 CYS A CA 1
ATOM 1370 C C . CYS A 1 171 ? 17.299 -4.152 -22.983 1.00 59.41 171 CYS A C 1
ATOM 1372 O O . CYS A 1 171 ? 18.279 -3.410 -22.931 1.00 59.41 171 CYS A O 1
ATOM 1374 N N . PHE A 1 172 ? 16.123 -3.749 -23.460 1.00 60.53 172 PHE A N 1
ATOM 1375 C CA . PHE A 1 172 ? 15.845 -2.349 -23.763 1.00 60.53 172 PHE A CA 1
ATOM 1376 C C . PHE A 1 172 ? 15.462 -1.630 -22.468 1.00 60.53 172 PHE A C 1
ATOM 1378 O O . PHE A 1 172 ? 14.367 -1.819 -21.936 1.00 60.53 172 PHE A O 1
ATOM 1385 N N . CYS A 1 173 ? 16.369 -0.809 -21.947 1.00 51.84 173 CYS A N 1
ATOM 1386 C CA . CYS A 1 173 ? 16.074 0.082 -20.832 1.00 51.84 173 CYS A CA 1
ATOM 1387 C C . CYS A 1 173 ? 15.571 1.417 -21.384 1.00 51.84 173 CYS A C 1
ATOM 1389 O O . CYS A 1 173 ? 16.357 2.224 -21.875 1.00 51.84 173 CYS A O 1
ATOM 1391 N N . ALA A 1 174 ? 14.264 1.666 -21.292 1.00 51.50 174 ALA A N 1
ATOM 1392 C CA . ALA A 1 174 ? 13.732 3.009 -21.490 1.00 51.50 174 ALA A CA 1
ATOM 1393 C C . ALA A 1 174 ? 14.175 3.879 -20.302 1.00 51.50 174 ALA A C 1
ATOM 1395 O O . ALA A 1 174 ? 13.670 3.726 -19.188 1.00 51.50 174 ALA A O 1
ATOM 1396 N N . VAL A 1 175 ? 15.169 4.741 -20.517 1.00 48.34 175 VAL A N 1
ATOM 1397 C CA . VAL A 1 175 ? 15.629 5.692 -19.501 1.00 48.34 175 VAL A CA 1
ATOM 1398 C C . VAL A 1 175 ? 14.657 6.869 -19.481 1.00 48.34 175 VAL A C 1
ATOM 1400 O O . VAL A 1 175 ? 14.521 7.592 -20.463 1.00 48.34 175 VAL A O 1
ATOM 1403 N N . TYR A 1 176 ? 13.960 7.053 -18.360 1.00 45.91 176 TYR A N 1
ATOM 1404 C CA . TYR A 1 176 ? 13.031 8.163 -18.154 1.00 45.91 176 TYR A CA 1
ATOM 1405 C C . TYR A 1 176 ? 13.791 9.393 -17.643 1.00 45.91 176 TYR A C 1
ATOM 1407 O O . TYR A 1 176 ? 13.731 9.715 -16.457 1.00 45.91 176 TYR A O 1
ATOM 1415 N N . THR A 1 177 ? 14.528 10.089 -18.506 1.00 41.44 177 THR A N 1
ATOM 1416 C CA . THR A 1 177 ? 14.991 11.443 -18.180 1.00 41.44 177 THR A CA 1
ATOM 1417 C C . THR A 1 177 ? 13.879 12.432 -18.504 1.00 41.44 177 THR A C 1
ATOM 1419 O O . THR A 1 177 ? 13.290 12.419 -19.582 1.00 41.44 177 THR A O 1
ATOM 1422 N N . LYS A 1 178 ? 13.561 13.305 -17.541 1.00 46.84 178 LYS A N 1
ATOM 1423 C CA . LYS A 1 178 ? 12.537 14.359 -17.676 1.00 46.84 178 LYS A CA 1
ATOM 1424 C C . LYS A 1 178 ? 12.905 15.414 -18.735 1.00 46.84 178 LYS A C 1
ATOM 1426 O O . LYS A 1 178 ? 12.098 16.286 -19.038 1.00 46.84 178 LYS A O 1
ATOM 1431 N N . THR A 1 179 ? 14.099 15.309 -19.307 1.00 43.84 179 THR A N 1
ATOM 1432 C CA . THR A 1 179 ? 14.617 16.189 -20.341 1.00 43.84 179 THR A CA 1
ATOM 1433 C C . THR A 1 179 ? 15.720 15.434 -21.085 1.00 43.84 179 THR A C 1
ATOM 1435 O O . THR A 1 179 ? 16.640 14.916 -20.461 1.00 43.84 179 THR A O 1
ATOM 1438 N N . GLU A 1 180 ? 15.578 15.380 -22.407 1.00 36.03 180 GLU A N 1
ATOM 1439 C CA . GLU A 1 180 ? 16.541 14.905 -23.411 1.00 36.03 180 GLU A CA 1
ATOM 1440 C C . GLU A 1 180 ? 16.804 13.392 -23.520 1.00 36.03 180 GLU A C 1
ATOM 1442 O O . GLU A 1 180 ? 17.310 12.713 -22.625 1.00 36.03 180 GLU A O 1
ATOM 1447 N N . VAL A 1 181 ? 16.472 12.889 -24.715 1.00 39.31 181 VAL A N 1
ATOM 1448 C CA . VAL A 1 181 ? 16.788 11.557 -25.227 1.00 39.31 181 VAL A CA 1
ATOM 1449 C C . VAL A 1 181 ? 18.237 11.574 -25.698 1.00 39.31 181 VAL A C 1
ATOM 1451 O O . VAL A 1 181 ? 18.562 12.193 -26.707 1.00 39.31 181 VAL A O 1
ATOM 1454 N N . SER A 1 182 ? 19.111 10.874 -24.985 1.00 34.06 182 SER A N 1
ATOM 1455 C CA . SER A 1 182 ? 20.423 10.485 -25.498 1.00 34.06 182 SER A CA 1
ATOM 1456 C C . SER A 1 182 ? 20.546 8.971 -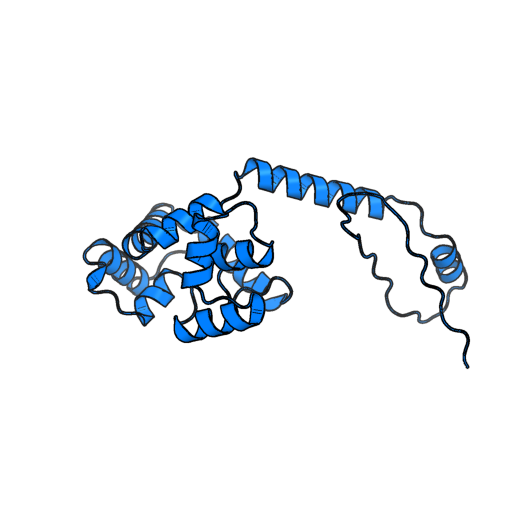25.409 1.00 34.06 182 SER A C 1
ATOM 1458 O O . SER A 1 182 ? 20.511 8.391 -24.324 1.00 34.06 182 SER A O 1
ATOM 1460 N N . LEU A 1 183 ? 20.659 8.325 -26.570 1.00 37.62 183 LEU A N 1
ATOM 1461 C CA . LEU A 1 183 ? 20.989 6.908 -26.686 1.00 37.62 183 LEU A CA 1
ATOM 1462 C C . LEU A 1 183 ? 22.434 6.720 -26.213 1.00 37.62 183 LEU A C 1
ATOM 1464 O O . LEU A 1 183 ? 23.376 6.996 -26.951 1.00 37.62 183 LEU A O 1
ATOM 1468 N N . ALA A 1 184 ? 22.616 6.269 -24.974 1.00 38.94 184 ALA A N 1
ATOM 1469 C CA . ALA A 1 184 ? 23.925 5.852 -24.497 1.00 38.94 184 ALA A CA 1
ATOM 1470 C C . ALA A 1 184 ? 24.319 4.544 -25.203 1.00 38.94 184 ALA A C 1
ATOM 1472 O O . ALA A 1 184 ? 23.741 3.484 -24.957 1.00 38.94 184 ALA A O 1
ATOM 1473 N N . SER A 1 185 ? 25.297 4.625 -26.104 1.00 35.84 185 SER A N 1
ATOM 1474 C CA . SER A 1 185 ? 25.940 3.468 -26.721 1.00 35.84 185 SER A CA 1
ATOM 1475 C C . SER A 1 185 ? 26.869 2.794 -25.711 1.00 35.84 185 SER A C 1
ATOM 1477 O O . SER A 1 185 ? 27.852 3.395 -25.276 1.00 35.84 185 SER A O 1
ATOM 1479 N N . PHE A 1 186 ? 26.585 1.542 -25.356 1.00 36.38 186 PHE A N 1
ATOM 1480 C CA . PHE A 1 186 ? 27.538 0.693 -24.645 1.00 36.38 186 PHE A CA 1
ATOM 1481 C C . PHE A 1 186 ? 28.568 0.150 -25.644 1.00 36.38 186 PHE A C 1
ATOM 1483 O O . PHE A 1 186 ? 28.203 -0.496 -26.624 1.00 36.38 186 PHE A O 1
ATOM 1490 N N . SER A 1 187 ? 29.848 0.423 -25.392 1.00 36.34 187 SER A N 1
ATOM 1491 C CA . SER A 1 187 ? 30.969 -0.209 -26.092 1.00 36.34 187 SER A CA 1
ATOM 1492 C C . SER A 1 187 ? 31.323 -1.518 -25.376 1.00 36.34 187 SER A C 1
ATOM 1494 O O . SER A 1 187 ? 31.557 -1.475 -24.163 1.00 36.34 187 SER A O 1
ATOM 1496 N N . PRO A 1 188 ? 31.358 -2.680 -26.051 1.00 46.84 188 PRO A N 1
ATOM 1497 C CA . PRO A 1 188 ? 31.868 -3.894 -25.437 1.00 46.84 188 PRO A CA 1
ATOM 1498 C C . PRO A 1 188 ? 33.404 -3.845 -25.386 1.00 46.84 188 PRO A C 1
ATOM 1500 O O . PRO A 1 188 ? 34.071 -3.534 -26.371 1.00 46.84 188 PRO A O 1
ATOM 1503 N N . TYR A 1 189 ? 33.952 -4.140 -24.206 1.00 40.72 189 TYR A N 1
ATOM 1504 C CA . TYR A 1 189 ? 35.385 -4.300 -23.947 1.00 40.72 189 TYR A CA 1
ATOM 1505 C C . TYR A 1 189 ? 36.065 -5.242 -24.962 1.00 40.72 189 TYR A C 1
ATOM 1507 O O . TYR A 1 189 ? 35.502 -6.295 -25.268 1.00 40.72 189 TYR A O 1
ATOM 1515 N N . PRO A 1 190 ? 37.305 -4.952 -25.406 1.00 46.25 190 PRO A N 1
ATOM 1516 C CA . PRO A 1 190 ? 38.155 -5.938 -26.051 1.00 46.25 190 PRO A CA 1
ATOM 1517 C C . PRO A 1 190 ? 38.938 -6.699 -24.974 1.00 46.25 190 PRO A C 1
ATOM 1519 O O . PRO A 1 190 ? 39.628 -6.093 -24.153 1.00 46.25 190 PRO A O 1
ATOM 1522 N N . GLY A 1 191 ? 38.850 -8.026 -24.973 1.00 43.66 191 GLY A N 1
ATOM 1523 C CA . GLY A 1 191 ? 39.707 -8.841 -24.119 1.00 43.66 191 GLY A CA 1
ATOM 1524 C C . GLY A 1 191 ? 39.269 -10.290 -24.019 1.00 43.66 191 GLY A C 1
ATOM 1525 O O . GLY A 1 191 ? 38.622 -10.640 -23.041 1.00 43.66 191 GLY A O 1
ATOM 1526 N N . TYR A 1 192 ? 39.654 -11.095 -25.011 1.00 38.97 192 TYR A N 1
ATOM 1527 C CA . TYR A 1 192 ? 40.243 -12.428 -24.837 1.00 38.97 192 TYR A CA 1
ATOM 1528 C C . TYR A 1 192 ? 41.175 -12.708 -26.014 1.00 38.97 192 TYR A C 1
ATOM 1530 O O . TYR A 1 192 ? 40.767 -12.408 -27.159 1.00 38.97 192 TYR A O 1
#

Secondary structure (DSSP, 8-state):
-PPPHHHHHHHHHHHH-GGG--HHHHHHHHT---HHHHHHHHHHHHSS-HHHHHHHHHH-GGG--HHHHHHHHH-TT--SS-HHHHHHHHHHHHHHHTS-HHHHHHHHHHHHHHS-HHHHHHHHHH---HHHHHHHHHHHHHHHHHHHHSPPPHHHHHHHHTT-S------------SS-----PPPPPP--

Organism: NCBI:txid1849047